Protein AF-0000000084805550 (afdb_homodimer)

Organism: Rhodopseudomonas palustris (strain HaA2) (NCBI:txid316058)

Radius of gyration: 24.94 Å; Cα contacts (8 Å, |Δi|>4): 328; chains: 2; bounding box: 55×107×62 Å

Sequence (354 aa):
MPNRQNARKLAAADAAPARATAENDHRLSYQVIWDFVSISNNLEDMRRAWAKLFGISGSQWLILMAISDLDQGNGVSVGDVSDKIHAVSTFVTTQTKILERLGLINRVSSTTDARVVLMSLSETAQTKMTELKPRWEALHEYIFRDFDAEALHDVKAKLDMLKRRTKVAMQRVADDNMPNRQNARKLAAADAAPARATAENDHRLSYQVIWDFVSISNNLEDMRRAWAKLFGISGSQWLILMAISDLDQGNGVSVGDVSDKIHAVSTFVTTQTKILERLGLINRVSSTTDARVVLMSLSETAQTKMTELKPRWEALHEYIFRDFDAEALHDVKAKLDMLKRRTKVAMQRVADDN

Secondary structure (DSSP, 8-state):
---HHHHHHHHHHHHHHHHHHHHHHHHHHHHHHHHHHHHHHHHHHHHHHHHHTTT--HHHHHHHHHHHHH-SSS-EEHHHHHHHHT--HHHHHHHHHHHHHTTSEEEEE-SS-TT-EEEEE-HHHHHHHHHHHHHHHHHHHHHTTT--HHHHHHHHHHHHHHHHHHHHHHHHHHHH-/---HHHHHHHHHHHHHHHHHHHHHHHHHHHHHHHHHHHHHHHHHHHHHHHHHTTT--HHHHHHHHHHHHH-SSS-EEHHHHHHHHT--HHHHHHHHHHHHHTTSEEEEE-SS-TT-EEEEE-HHHHHHHHHHHHHHHHHHHHHTTT--HHHHHHHHHHHHHHHHHHHHHHHHHHHH-

Foldseek 3Di:
DDDPVVVVVVVVVVVVVVVVVVVVVVVVVVVVVVVVVVVVVVVLVVLQVLCVVLPHGSVLSLLQVQQVVPDPPQFDWLVSSCVVVVHDSVVSVVSVVVCVVSVFKDWDADPVHRVTIGMHGGPVNVVSCVVCVVVVVVVVCVVCVVDDPVRVVVVVVVVVVVVVVVVVVVVVVVVVD/DDDPVVVVVVVVVVVVVVVVVVVVVVVVVVVVVVVVVVVVVVVLVVLQVLCVVLPHGSVLSLLQVQQVVPDPPQFDWLVSSCVVVVHDSVVSVVSVVVCVVSVFKDWDADPVHRVTIGMHGGPVNVVSCVVCVVVVVVVVCVVCVVDDPVRVVVVVVVVVVVVVVVVVVVVVVVVVD

pLDDT: mean 87.02, std 13.51, range [35.47, 98.5]

Solvent-accessible surface area (backbone atoms only — not comparable to full-atom values): 18935 Å² total; per-residue (Å²): 138,81,76,62,67,57,55,57,51,51,55,54,52,59,51,47,59,55,48,53,49,48,51,50,50,48,53,51,54,49,50,42,52,53,42,47,51,52,34,44,51,31,52,48,52,43,44,32,59,55,13,51,79,72,74,45,49,46,70,55,38,51,50,53,49,44,39,64,71,65,38,83,82,77,41,30,38,58,65,58,45,17,63,72,72,71,46,58,52,70,58,49,52,55,52,48,51,52,36,33,76,72,52,37,32,43,80,42,66,35,91,88,42,75,88,40,46,27,29,37,69,21,73,63,36,46,52,55,47,60,70,44,42,65,58,53,52,51,49,50,48,59,43,46,61,88,45,53,73,67,54,46,51,51,50,39,53,53,43,51,52,40,33,54,31,33,51,54,49,34,52,52,53,57,69,76,98,137,82,74,61,66,57,56,57,50,49,54,54,53,61,51,46,59,54,47,53,49,48,51,50,50,49,52,49,54,49,50,43,53,52,41,48,52,52,35,43,51,30,52,48,52,44,44,32,59,56,14,48,78,72,73,45,49,46,69,55,38,52,48,52,49,42,40,63,70,66,37,83,82,79,42,31,38,58,65,58,46,17,64,72,70,69,46,58,51,70,58,50,52,56,51,49,51,51,38,33,74,72,52,36,32,42,77,41,67,35,90,87,42,75,86,39,46,26,30,37,68,22,72,63,37,47,52,53,48,59,70,44,42,63,59,52,52,52,48,50,48,59,42,45,60,89,45,53,73,67,55,45,52,51,50,41,54,53,43,52,52,40,34,56,30,33,52,53,50,32,52,53,52,58,68,74,99

InterPro domains:
  IPR000835 MarR-type HTH domain [PF01047] (59-117)
  IPR000835 MarR-type HTH domain [PS50995] (29-167)
  IPR000835 MarR-type HTH domain [SM00347] (49-152)
  IPR036388 Winged helix-like DNA-binding domain superfamily [G3DSA:1.10.10.10] (5-168)
  IPR036390 Winged helix DNA-binding domain superfamily [SSF46785] (27-163)
  IPR039422 Transcription regulators MarR/SlyA-like [PTHR33164] (36-159)

Nearest PDB structures (foldseek):
  7kfq-assembly1_A  TM=8.074E-01  e=1.308E-07  Variovorax paradoxus
  8ylg-assembly1_B  TM=8.158E-01  e=1.346E-06  Burkholderia thailandensis
  4zzl-assembly1_B  TM=8.116E-01  e=3.556E-06  Pseudomonas aeruginosa
  3bpx-assembly1_A  TM=6.280E-01  e=1.262E-06  unclassified
  3bpv-assembly1_A-2  TM=6.111E-01  e=9.126E-07  unclassified

Structure (mmCIF, N/CA/C/O backbone):
data_AF-0000000084805550-model_v1
#
loop_
_entity.id
_entity.type
_entity.pdbx_description
1 polymer 'Transcriptional regulator, MarR family'
#
loop_
_atom_site.group_PDB
_atom_site.id
_atom_site.type_symbol
_atom_site.label_atom_id
_atom_site.label_alt_id
_atom_site.label_comp_id
_atom_site.label_asym_id
_atom_site.label_entity_id
_atom_site.label_seq_id
_atom_site.pdbx_PDB_ins_code
_atom_site.Cartn_x
_atom_site.Cartn_y
_atom_site.Cartn_z
_atom_site.occupancy
_atom_site.B_iso_or_equiv
_atom_site.auth_seq_id
_atom_site.auth_comp_id
_atom_site.auth_asym_id
_atom_site.auth_atom_id
_atom_site.pdbx_PDB_model_num
ATOM 1 N N . MET A 1 1 ? -29.375 -56.062 2.635 1 35.47 1 MET A N 1
ATOM 2 C CA . MET A 1 1 ? -28.125 -55.375 2.941 1 35.47 1 MET A CA 1
ATOM 3 C C . MET A 1 1 ? -28.062 -54.031 2.186 1 35.47 1 MET A C 1
ATOM 5 O O . MET A 1 1 ? -27.828 -54.031 0.976 1 35.47 1 MET A O 1
ATOM 9 N N . PRO A 1 2 ? -28.969 -53.062 2.514 1 47 2 PRO A N 1
ATOM 10 C CA . PRO A 1 2 ? -29.359 -51.906 1.706 1 47 2 PRO A CA 1
ATOM 11 C C . PRO A 1 2 ? -28.203 -50.938 1.417 1 47 2 PRO A C 1
ATOM 13 O O . PRO A 1 2 ? -27.141 -51.062 2.02 1 47 2 PRO A O 1
ATOM 16 N N . ASN A 1 3 ? -28.531 -49.562 0.948 1 43.88 3 ASN A N 1
ATOM 17 C CA . ASN A 1 3 ? -28.125 -48.531 0.02 1 43.88 3 ASN A CA 1
ATOM 18 C C . ASN A 1 3 ? -27.047 -47.625 0.614 1 43.88 3 ASN A C 1
ATOM 20 O O . ASN A 1 3 ? -27.344 -46.625 1.275 1 43.88 3 ASN A O 1
ATOM 24 N N . ARG A 1 4 ? -26.016 -48.219 1.132 1 55.84 4 ARG A N 1
ATOM 25 C CA . ARG A 1 4 ? -24.828 -47.531 1.614 1 55.84 4 ARG A CA 1
ATOM 26 C C . ARG A 1 4 ? -24.25 -46.625 0.53 1 55.84 4 ARG A C 1
ATOM 28 O O . ARG A 1 4 ? -23.5 -45.688 0.828 1 55.84 4 ARG A O 1
ATOM 35 N N . GLN A 1 5 ? -24.531 -47 -0.7 1 56.12 5 GLN A N 1
ATOM 36 C CA . GLN A 1 5 ? -23.984 -46.25 -1.806 1 56.12 5 GLN A CA 1
ATOM 37 C C . GLN A 1 5 ? -24.609 -44.844 -1.867 1 56.12 5 GLN A C 1
ATOM 39 O O . GLN A 1 5 ? -23.953 -43.875 -2.244 1 56.12 5 GLN A O 1
ATOM 44 N N . ASN A 1 6 ? -25.906 -44.781 -1.432 1 50.28 6 ASN A N 1
ATOM 45 C CA . ASN A 1 6 ? -26.578 -43.5 -1.523 1 50.28 6 ASN A CA 1
ATOM 46 C C . ASN A 1 6 ? -26.047 -42.5 -0.488 1 50.28 6 ASN A C 1
ATOM 48 O O . ASN A 1 6 ? -26.094 -41.281 -0.7 1 50.28 6 ASN A O 1
ATOM 52 N N . ALA A 1 7 ? -25.688 -43.031 0.672 1 54.38 7 ALA A N 1
ATOM 53 C CA . ALA A 1 7 ? -25.219 -42.156 1.734 1 54.38 7 ALA A CA 1
ATOM 54 C C . ALA A 1 7 ? -23.875 -41.531 1.369 1 54.38 7 ALA A C 1
ATOM 56 O O . ALA A 1 7 ? -23.625 -40.375 1.693 1 54.38 7 ALA A O 1
ATOM 57 N N . ARG A 1 8 ? -23.016 -42.312 0.69 1 47.31 8 ARG A N 1
ATOM 58 C CA . ARG A 1 8 ? -21.734 -41.75 0.305 1 47.31 8 ARG A CA 1
ATOM 59 C C . ARG A 1 8 ? -21.906 -40.656 -0.75 1 47.31 8 ARG A C 1
ATOM 61 O O . ARG A 1 8 ? -21.125 -39.688 -0.806 1 47.31 8 ARG A O 1
ATOM 68 N N . LYS A 1 9 ? -22.969 -40.875 -1.438 1 56.81 9 LYS A N 1
ATOM 69 C CA . LYS A 1 9 ? -23.219 -39.906 -2.506 1 56.81 9 LYS A CA 1
ATOM 70 C C . LYS A 1 9 ? -23.766 -38.594 -1.946 1 56.81 9 LYS A C 1
ATOM 72 O O . LYS A 1 9 ? -23.531 -37.531 -2.512 1 56.81 9 LYS A O 1
ATOM 77 N N . LEU A 1 10 ? -24.484 -38.719 -0.91 1 48.59 10 LEU A N 1
ATOM 78 C CA . LEU A 1 10 ? -25.062 -37.531 -0.3 1 48.59 10 LEU A CA 1
ATOM 79 C C . LEU A 1 10 ? -24 -36.719 0.432 1 48.59 10 LEU A C 1
ATOM 81 O O . LEU A 1 10 ? -24 -35.469 0.351 1 48.59 10 LEU A O 1
ATOM 85 N N . ALA A 1 11 ? -23.078 -37.312 1.056 1 51.75 11 ALA A N 1
ATOM 86 C CA . ALA A 1 11 ? -22.047 -36.625 1.81 1 51.75 11 ALA A CA 1
ATOM 87 C C . ALA A 1 11 ? -21.078 -35.906 0.873 1 51.75 11 ALA A C 1
ATOM 89 O O . ALA A 1 11 ? -20.641 -34.781 1.146 1 51.75 11 ALA A O 1
ATOM 90 N N . ALA A 1 12 ? -20.781 -36.562 -0.201 1 50.81 12 ALA A N 1
ATOM 91 C CA . ALA A 1 12 ? -19.922 -35.938 -1.21 1 50.81 12 ALA A CA 1
ATOM 92 C C . ALA A 1 12 ? -20.609 -34.75 -1.874 1 50.81 12 ALA A C 1
ATOM 94 O O . ALA A 1 12 ? -19.984 -33.75 -2.158 1 50.81 12 ALA A O 1
ATOM 95 N N . ALA A 1 13 ? -21.859 -34.906 -1.896 1 54.09 13 ALA A N 1
ATOM 96 C CA . ALA A 1 13 ? -22.641 -33.844 -2.549 1 54.09 13 ALA A CA 1
ATOM 97 C C . ALA A 1 13 ? -22.734 -32.594 -1.661 1 54.09 13 ALA A C 1
ATOM 99 O O . ALA A 1 13 ? -22.672 -31.469 -2.152 1 54.09 13 ALA A O 1
ATOM 100 N N . ASP A 1 14 ? -22.766 -32.781 -0.447 1 50.59 14 ASP A N 1
ATOM 101 C CA . ASP A 1 14 ? -22.906 -31.656 0.5 1 50.59 14 ASP A CA 1
ATOM 102 C C . ASP A 1 14 ? -21.578 -30.938 0.683 1 50.59 14 ASP A C 1
ATOM 104 O O . ASP A 1 14 ? -21.562 -29.719 0.918 1 50.59 14 ASP A O 1
ATOM 108 N N . ALA A 1 15 ? -20.391 -31.594 0.536 1 57.09 15 ALA A N 1
ATOM 109 C CA . ALA A 1 15 ? -19.047 -31.047 0.685 1 57.09 15 ALA A CA 1
ATOM 110 C C . ALA A 1 15 ? -18.641 -30.25 -0.555 1 57.09 15 ALA A C 1
ATOM 112 O O . ALA A 1 15 ? -17.891 -29.281 -0.459 1 57.09 15 ALA A O 1
ATOM 113 N N . ALA A 1 16 ? -19.203 -30.5 -1.661 1 59.59 16 ALA A N 1
ATOM 114 C CA . ALA A 1 16 ? -18.828 -29.875 -2.926 1 59.59 16 ALA A CA 1
ATOM 115 C C . ALA A 1 16 ? -19.281 -28.422 -2.973 1 59.59 16 ALA A C 1
ATOM 117 O O . ALA A 1 16 ? -18.5 -27.531 -3.334 1 59.59 16 ALA A O 1
ATOM 118 N N . PRO A 1 17 ? -20.531 -28.203 -2.551 1 57.28 17 PRO A N 1
ATOM 119 C CA . PRO A 1 17 ? -20.969 -26.797 -2.58 1 57.28 17 PRO A CA 1
ATOM 120 C C . PRO A 1 17 ? -20.203 -25.938 -1.585 1 57.28 17 PRO A C 1
ATOM 122 O O . PRO A 1 17 ? -19.891 -24.781 -1.886 1 57.28 17 PRO A O 1
ATOM 125 N N . ALA A 1 18 ? -19.938 -26.578 -0.491 1 60.97 18 ALA A N 1
ATOM 126 C CA . ALA A 1 18 ? -19.203 -25.844 0.536 1 60.97 18 ALA A CA 1
ATOM 127 C C . ALA A 1 18 ? -17.766 -25.547 0.079 1 60.97 18 ALA A C 1
ATOM 129 O O . ALA A 1 18 ? -17.266 -24.453 0.323 1 60.97 18 ALA A O 1
ATOM 130 N N . ARG A 1 19 ? -17.156 -26.469 -0.603 1 58.62 19 ARG A N 1
ATOM 131 C CA . ARG A 1 19 ? -15.805 -26.266 -1.135 1 58.62 19 ARG A CA 1
ATOM 132 C C . ARG A 1 19 ? -15.805 -25.219 -2.242 1 58.62 19 ARG A C 1
ATOM 134 O O . ARG A 1 19 ? -14.898 -24.391 -2.316 1 58.62 19 ARG A O 1
ATOM 141 N N . ALA A 1 20 ? -16.703 -25.312 -3.09 1 64.06 20 ALA A N 1
ATOM 142 C CA . ALA A 1 20 ? -16.828 -24.344 -4.168 1 64.06 20 ALA A CA 1
ATOM 143 C C . ALA A 1 20 ? -17.016 -22.938 -3.617 1 64.06 20 ALA A C 1
ATOM 145 O O . ALA A 1 20 ? -16.438 -21.969 -4.137 1 64.06 20 ALA A O 1
ATOM 146 N N . THR A 1 21 ? -17.734 -22.875 -2.561 1 67.12 21 THR A N 1
ATOM 147 C CA . THR A 1 21 ? -17.953 -21.578 -1.927 1 67.12 21 THR A CA 1
ATOM 148 C C . THR A 1 21 ? -16.672 -21.062 -1.291 1 67.12 21 THR A C 1
ATOM 150 O O . THR A 1 21 ? -16.328 -19.891 -1.42 1 67.12 21 THR A O 1
ATOM 153 N N . ALA A 1 22 ? -16.031 -22.031 -0.791 1 70.12 22 ALA A N 1
ATOM 154 C CA . ALA A 1 22 ? -14.766 -21.656 -0.15 1 70.12 22 ALA A CA 1
ATOM 155 C C . ALA A 1 22 ? -13.742 -21.203 -1.183 1 70.12 22 ALA A C 1
ATOM 157 O O . ALA A 1 22 ? -13.023 -20.234 -0.964 1 70.12 22 ALA A O 1
ATOM 158 N N . GLU A 1 23 ? -13.664 -21.844 -2.285 1 71 23 GLU A N 1
ATOM 159 C CA . GLU A 1 23 ? -12.742 -21.484 -3.359 1 71 23 GLU A CA 1
ATOM 160 C C . GLU A 1 23 ? -13.086 -20.125 -3.945 1 71 23 GLU A C 1
ATOM 162 O O . GLU A 1 23 ? -12.188 -19.344 -4.27 1 71 23 GLU A O 1
ATOM 167 N N . ASN A 1 24 ? -14.312 -19.906 -4.102 1 72.56 24 ASN A N 1
ATOM 168 C CA . ASN A 1 24 ? -14.75 -18.609 -4.617 1 72.56 24 ASN A CA 1
ATOM 169 C C . ASN A 1 24 ? -14.422 -17.484 -3.65 1 72.56 24 ASN A C 1
ATOM 171 O O . ASN A 1 24 ? -14.039 -16.391 -4.074 1 72.56 24 ASN A O 1
ATOM 175 N N . ASP A 1 25 ? -14.594 -17.844 -2.447 1 75.56 25 ASP A N 1
ATOM 176 C CA . ASP A 1 25 ? -14.273 -16.859 -1.42 1 75.56 25 ASP A CA 1
ATOM 177 C C . ASP A 1 25 ? -12.773 -16.547 -1.402 1 75.56 25 ASP A C 1
ATOM 179 O O . ASP A 1 25 ? -12.375 -15.391 -1.246 1 75.56 25 ASP A O 1
ATOM 183 N N . HIS A 1 26 ? -12.062 -17.625 -1.724 1 79.38 26 HIS A N 1
ATOM 184 C CA . HIS A 1 26 ? -10.617 -17.438 -1.745 1 79.38 26 HIS A CA 1
ATOM 185 C C . HIS A 1 26 ? -10.188 -16.594 -2.939 1 79.38 26 HIS A C 1
ATOM 187 O O . HIS A 1 26 ? -9.312 -15.734 -2.816 1 79.38 26 HIS A O 1
ATOM 193 N N . ARG A 1 27 ? -10.859 -16.844 -4.012 1 83 27 ARG A N 1
ATOM 194 C CA . ARG A 1 27 ? -10.547 -16.062 -5.207 1 83 27 ARG A CA 1
ATOM 195 C C . ARG A 1 27 ? -10.891 -14.586 -5.008 1 83 27 ARG A C 1
ATOM 197 O O . ARG A 1 27 ? -10.133 -13.711 -5.418 1 83 27 ARG A O 1
ATOM 204 N N . LEU A 1 28 ? -11.977 -14.391 -4.348 1 85.69 28 LEU A N 1
ATOM 205 C CA . LEU A 1 28 ? -12.414 -13.016 -4.105 1 85.69 28 LEU A CA 1
ATOM 206 C C . LEU A 1 28 ? -11.453 -12.305 -3.156 1 85.69 28 LEU A C 1
ATOM 208 O O . LEU A 1 28 ? -11.094 -11.148 -3.379 1 85.69 28 LEU A O 1
ATOM 212 N N . SER A 1 29 ? -11.047 -12.969 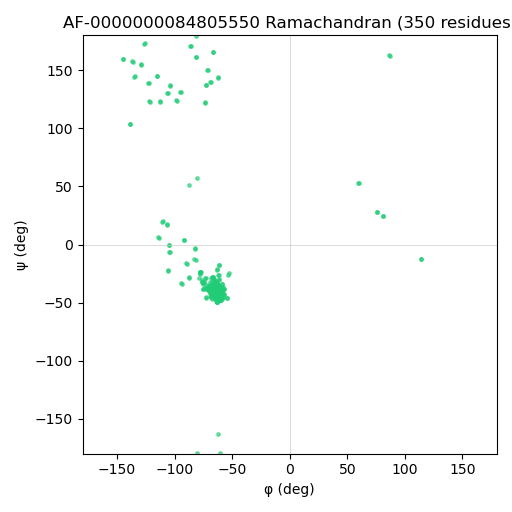-2.15 1 87.12 29 SER A N 1
ATOM 213 C CA . SER A 1 29 ? -10.109 -12.391 -1.197 1 87.12 29 SER A CA 1
ATOM 214 C C . SER A 1 29 ? -8.789 -12.039 -1.867 1 87.12 29 SER A C 1
ATOM 216 O O . SER A 1 29 ? -8.195 -10.992 -1.584 1 87.12 29 SER A O 1
ATOM 218 N N . TYR A 1 30 ? -8.406 -12.859 -2.814 1 86.25 30 TYR A N 1
ATOM 219 C CA . TYR A 1 30 ? -7.172 -12.617 -3.555 1 86.25 30 TYR A CA 1
ATOM 220 C C . TYR A 1 30 ? -7.293 -11.367 -4.418 1 86.25 30 TYR A C 1
ATOM 222 O O . TYR A 1 30 ? -6.367 -10.555 -4.484 1 86.25 30 TYR A O 1
ATOM 230 N N . GLN A 1 31 ? -8.359 -11.234 -5.008 1 88.31 31 GLN A N 1
ATOM 231 C CA . GLN A 1 31 ? -8.57 -10.062 -5.848 1 88.31 31 GLN A CA 1
ATOM 232 C C . GLN A 1 31 ? -8.562 -8.781 -5.016 1 88.31 31 GLN A C 1
ATOM 234 O O . GLN A 1 31 ? -8.016 -7.766 -5.438 1 88.31 31 GLN A O 1
ATOM 239 N N . VAL A 1 32 ? -9.156 -8.875 -3.9 1 90.44 32 VAL A N 1
ATOM 240 C CA . VAL A 1 32 ? -9.195 -7.727 -3 1 90.44 32 VAL A CA 1
ATOM 241 C C . VAL A 1 32 ? -7.773 -7.34 -2.598 1 90.44 32 VAL A C 1
ATOM 243 O O . VAL A 1 32 ? -7.422 -6.16 -2.6 1 90.44 32 VAL A O 1
ATOM 246 N N . ILE A 1 33 ? -6.98 -8.305 -2.361 1 90.19 33 ILE A N 1
ATOM 247 C CA . ILE A 1 33 ? -5.605 -8.055 -1.951 1 90.19 33 ILE A CA 1
ATOM 248 C C . ILE A 1 33 ? -4.832 -7.41 -3.098 1 90.19 33 ILE A C 1
ATOM 250 O O . ILE A 1 33 ? -4.086 -6.453 -2.889 1 90.19 33 ILE A O 1
ATOM 254 N N . TRP A 1 34 ? -5.031 -7.879 -4.301 1 90.94 34 TRP A N 1
ATOM 255 C CA . TRP A 1 34 ? -4.363 -7.281 -5.453 1 90.94 34 TRP A CA 1
ATOM 256 C C . TRP A 1 34 ? -4.84 -5.852 -5.68 1 90.94 34 TRP A C 1
ATOM 258 O O . TRP A 1 34 ? -4.055 -4.984 -6.066 1 90.94 34 TRP A O 1
ATOM 268 N N . ASP A 1 35 ? -6.098 -5.59 -5.453 1 91.06 35 ASP A N 1
ATOM 269 C CA . ASP A 1 35 ? -6.609 -4.23 -5.578 1 91.06 35 ASP A CA 1
ATOM 270 C C . ASP A 1 35 ? -5.957 -3.301 -4.559 1 91.06 35 ASP A C 1
ATOM 272 O O . ASP A 1 35 ? -5.617 -2.16 -4.875 1 91.06 35 ASP A O 1
ATOM 276 N N . PHE A 1 36 ? -5.773 -3.807 -3.354 1 91.19 36 PHE A N 1
ATOM 277 C CA . PHE A 1 36 ? -5.078 -3.033 -2.332 1 91.19 36 PHE A CA 1
ATOM 278 C C . PHE A 1 36 ? -3.658 -2.699 -2.779 1 91.19 36 PHE A C 1
ATOM 280 O O . PHE A 1 36 ? -3.205 -1.563 -2.621 1 91.19 36 PHE A O 1
ATOM 287 N N . VAL A 1 37 ? -3.002 -3.648 -3.338 1 89.62 37 VAL A N 1
ATOM 288 C CA . VAL A 1 37 ? -1.638 -3.436 -3.809 1 89.62 37 VAL A CA 1
ATOM 289 C C . VAL A 1 37 ? -1.623 -2.342 -4.875 1 89.62 37 VAL A C 1
ATOM 291 O O . VAL A 1 37 ? -0.831 -1.4 -4.797 1 89.62 37 VAL A O 1
ATOM 294 N N . SER A 1 38 ? -2.5 -2.432 -5.816 1 91.25 38 SER A N 1
ATOM 295 C CA . SER A 1 38 ? -2.551 -1.481 -6.922 1 91.25 38 SER A CA 1
ATOM 296 C C . SER A 1 38 ? -2.854 -0.072 -6.426 1 91.25 38 SER A C 1
ATOM 298 O O . SER A 1 38 ? -2.162 0.882 -6.789 1 91.25 38 SER A O 1
ATOM 300 N N . ILE A 1 39 ? -3.863 0.034 -5.613 1 93.06 39 ILE A N 1
ATOM 301 C CA . ILE A 1 39 ? -4.266 1.327 -5.07 1 93.06 39 ILE A CA 1
ATOM 302 C C . ILE A 1 39 ? -3.121 1.918 -4.25 1 93.06 39 ILE A C 1
ATOM 304 O O . ILE A 1 39 ? -2.785 3.096 -4.398 1 93.06 39 ILE A O 1
ATOM 308 N N . SER A 1 40 ? -2.547 1.08 -3.436 1 90.81 40 SER A N 1
ATOM 309 C CA . SER A 1 40 ? -1.451 1.527 -2.582 1 90.81 40 SER A CA 1
ATOM 310 C C . SER A 1 40 ? -0.268 2.016 -3.412 1 90.81 40 SER A C 1
ATOM 312 O O . SER A 1 40 ? 0.362 3.02 -3.074 1 90.81 40 SER A O 1
ATOM 314 N N . ASN A 1 41 ? 0.06 1.305 -4.449 1 89.12 41 ASN A N 1
ATOM 315 C CA . ASN A 1 41 ? 1.151 1.71 -5.332 1 89.12 41 ASN A CA 1
ATOM 316 C C . ASN A 1 41 ? 0.867 3.055 -5.996 1 89.12 41 ASN A C 1
ATOM 318 O O . ASN A 1 41 ? 1.748 3.912 -6.07 1 89.12 41 ASN A O 1
ATOM 322 N N . ASN A 1 42 ? -0.328 3.215 -6.473 1 90.81 42 ASN A N 1
ATOM 323 C CA . ASN A 1 42 ? -0.707 4.48 -7.09 1 90.81 42 ASN A CA 1
ATOM 324 C C . ASN A 1 42 ? -0.643 5.633 -6.09 1 90.81 42 ASN A C 1
ATOM 326 O O . ASN A 1 42 ? -0.115 6.703 -6.402 1 90.81 42 ASN A O 1
ATOM 330 N N . LEU A 1 43 ? -1.168 5.422 -4.891 1 90.88 43 LEU A N 1
ATOM 331 C CA . LEU A 1 43 ? -1.115 6.438 -3.846 1 90.88 43 LEU A CA 1
ATOM 332 C C . LEU A 1 43 ? 0.329 6.762 -3.475 1 90.88 43 LEU A C 1
ATOM 334 O O . LEU A 1 43 ? 0.674 7.926 -3.262 1 90.88 43 LEU A O 1
ATOM 338 N N . GLU A 1 44 ? 1.127 5.766 -3.387 1 90.25 44 GLU A N 1
ATOM 339 C CA . GLU A 1 44 ? 2.541 5.957 -3.08 1 90.25 44 GLU A CA 1
ATOM 340 C C . GLU A 1 44 ? 3.234 6.781 -4.16 1 90.25 44 GLU A C 1
ATOM 342 O O . GLU A 1 44 ? 4.02 7.684 -3.854 1 90.25 44 GLU A O 1
ATOM 347 N N . ASP A 1 45 ? 2.943 6.492 -5.363 1 90.25 45 ASP A N 1
ATOM 348 C CA . ASP A 1 45 ? 3.545 7.227 -6.469 1 90.25 45 ASP A CA 1
ATOM 349 C C . ASP A 1 45 ? 3.143 8.703 -6.434 1 90.25 45 ASP A C 1
ATOM 351 O O . ASP A 1 45 ? 3.961 9.578 -6.715 1 90.25 45 ASP A O 1
ATOM 355 N N . MET A 1 46 ? 1.95 8.945 -6.086 1 90.06 46 MET A N 1
ATOM 356 C CA . MET A 1 46 ? 1.491 10.32 -5.949 1 90.06 46 MET A CA 1
ATOM 357 C C . MET A 1 46 ? 2.225 11.031 -4.812 1 90.06 46 MET A C 1
ATOM 359 O O . MET A 1 46 ? 2.664 12.172 -4.969 1 90.06 46 MET A O 1
ATOM 363 N N . ARG A 1 47 ? 2.35 10.328 -3.713 1 89 47 ARG A N 1
ATOM 364 C CA . ARG A 1 47 ? 3.068 10.898 -2.576 1 89 47 ARG A CA 1
ATOM 365 C C . ARG A 1 47 ? 4.523 11.18 -2.936 1 89 47 ARG A C 1
ATOM 367 O O . ARG A 1 47 ? 5.07 12.219 -2.549 1 89 47 ARG A O 1
ATOM 374 N N . ARG A 1 48 ? 5.086 10.328 -3.639 1 91.38 48 ARG A N 1
ATOM 375 C CA . ARG A 1 48 ? 6.473 10.508 -4.051 1 91.38 48 ARG A CA 1
ATOM 376 C C . ARG A 1 48 ? 6.621 11.719 -4.965 1 91.38 48 ARG A C 1
ATOM 378 O O . ARG A 1 48 ? 7.609 12.445 -4.879 1 91.38 48 ARG A O 1
ATOM 385 N N . ALA A 1 49 ? 5.68 11.883 -5.84 1 90.5 49 ALA A N 1
ATOM 386 C CA . ALA A 1 49 ? 5.711 13.039 -6.734 1 90.5 49 ALA A CA 1
ATOM 387 C C . ALA A 1 49 ? 5.668 14.344 -5.945 1 90.5 49 ALA A C 1
ATOM 389 O O . ALA A 1 49 ? 6.391 15.289 -6.262 1 90.5 49 ALA A O 1
ATOM 390 N N . TRP A 1 50 ? 4.867 14.375 -4.934 1 88.25 50 TRP A N 1
ATOM 391 C CA . TRP A 1 50 ? 4.777 15.562 -4.094 1 88.25 50 TRP A CA 1
ATOM 392 C C . TRP A 1 50 ? 6.023 15.711 -3.225 1 88.25 50 TRP A C 1
ATOM 394 O O . TRP A 1 50 ? 6.508 16.828 -3.008 1 88.25 50 TRP A O 1
ATOM 404 N N . ALA A 1 51 ? 6.527 14.609 -2.746 1 93 51 ALA A N 1
ATOM 405 C CA . ALA A 1 51 ? 7.746 14.617 -1.943 1 93 51 ALA A CA 1
ATOM 406 C C . ALA A 1 51 ? 8.914 15.211 -2.725 1 93 51 ALA A C 1
ATOM 408 O O . ALA A 1 51 ? 9.727 15.953 -2.166 1 93 51 ALA A O 1
ATOM 409 N N . LYS A 1 52 ? 8.898 14.977 -3.973 1 92.94 52 LYS A N 1
ATOM 410 C CA . LYS A 1 52 ? 9.969 15.477 -4.832 1 92.94 52 LYS A CA 1
ATOM 411 C C . LYS A 1 52 ? 9.992 17 -4.852 1 92.94 52 LYS A C 1
ATOM 413 O O . LYS A 1 52 ? 11.055 17.609 -4.941 1 92.94 52 LYS A O 1
ATOM 418 N N . LEU A 1 53 ? 8.859 17.609 -4.719 1 89.06 53 LEU A N 1
ATOM 419 C CA . LEU A 1 53 ? 8.766 19.062 -4.676 1 89.06 53 LEU A CA 1
ATOM 420 C C . LEU A 1 53 ? 9.492 19.625 -3.461 1 89.06 53 LEU A C 1
ATOM 422 O O . LEU A 1 53 ? 9.875 20.797 -3.445 1 89.06 53 LEU A O 1
ATOM 426 N N . PHE A 1 54 ? 9.68 18.766 -2.463 1 92.56 54 PHE A N 1
ATOM 427 C CA . PHE A 1 54 ? 10.344 19.188 -1.231 1 92.56 54 PHE A CA 1
ATOM 428 C C . PHE A 1 54 ? 11.766 18.641 -1.174 1 92.56 54 PHE A C 1
ATOM 430 O O . PHE A 1 54 ? 12.492 18.891 -0.211 1 92.56 54 PHE A O 1
ATOM 437 N N . GLY A 1 55 ? 12.133 17.781 -2.154 1 94.25 55 GLY A N 1
ATOM 438 C CA . GLY A 1 55 ? 13.453 17.172 -2.164 1 94.25 55 GLY A CA 1
ATOM 439 C C . GLY A 1 55 ? 13.594 16.062 -1.146 1 94.25 55 GLY A C 1
ATOM 440 O O . GLY A 1 55 ? 14.672 15.852 -0.589 1 94.25 55 GLY A O 1
ATOM 441 N N . ILE A 1 56 ? 12.477 15.422 -0.841 1 96.25 56 ILE A N 1
ATOM 442 C CA . ILE A 1 56 ? 12.516 14.383 0.185 1 96.25 56 ILE A CA 1
ATOM 443 C C . ILE A 1 56 ? 11.93 13.086 -0.367 1 96.25 56 ILE A C 1
ATOM 445 O O . ILE A 1 56 ? 11.414 13.055 -1.486 1 96.25 56 ILE A O 1
ATOM 449 N N . SER A 1 57 ? 12.055 12.016 0.43 1 93.69 57 SER A N 1
ATOM 450 C CA . SER A 1 57 ? 11.539 10.711 0.031 1 93.69 57 SER A CA 1
ATOM 451 C C . SER A 1 57 ? 10.062 10.57 0.394 1 93.69 57 SER A C 1
ATOM 453 O O . SER A 1 57 ? 9.508 11.406 1.106 1 93.69 57 SER A O 1
ATOM 455 N N . GLY A 1 58 ? 9.438 9.508 -0.075 1 91.25 58 GLY A N 1
ATOM 456 C CA . GLY A 1 58 ? 8.047 9.211 0.234 1 91.25 58 GLY A CA 1
ATOM 457 C C . GLY A 1 58 ? 7.793 9.023 1.719 1 91.25 58 GLY A C 1
ATOM 458 O O . GLY A 1 58 ? 6.793 9.508 2.25 1 91.25 58 GLY A O 1
ATOM 459 N N . SER A 1 59 ? 8.727 8.312 2.354 1 91.75 59 SER A N 1
ATOM 460 C CA . SER A 1 59 ? 8.57 8.078 3.785 1 91.75 59 SER A CA 1
ATOM 461 C C . SER A 1 59 ? 8.688 9.375 4.578 1 91.75 59 SER A C 1
ATOM 463 O O . SER A 1 59 ? 7.953 9.578 5.547 1 91.75 59 SER A O 1
ATOM 465 N N . GLN A 1 60 ? 9.594 10.211 4.113 1 95.38 60 GLN A N 1
ATOM 466 C CA . GLN A 1 60 ? 9.742 11.516 4.746 1 95.38 60 GLN A CA 1
ATOM 467 C C . GLN A 1 60 ? 8.5 12.383 4.527 1 95.38 60 GLN A C 1
ATOM 469 O O . GLN A 1 60 ? 8.07 13.102 5.43 1 95.38 60 GLN A O 1
ATOM 474 N N . TRP A 1 61 ? 7.988 12.289 3.414 1 94.94 61 TRP A N 1
ATOM 475 C CA . TRP A 1 61 ? 6.742 12.992 3.115 1 94.94 61 TRP A CA 1
ATOM 476 C C . TRP A 1 61 ? 5.621 12.523 4.039 1 94.94 61 TRP A C 1
ATOM 478 O O . TRP A 1 61 ? 4.859 13.336 4.562 1 94.94 61 TRP A O 1
ATOM 488 N N . LEU A 1 62 ? 5.496 11.266 4.238 1 93.56 62 LEU A N 1
ATOM 489 C CA . LEU A 1 62 ? 4.484 10.711 5.133 1 93.56 62 LEU A CA 1
ATOM 490 C C . LEU A 1 62 ? 4.633 11.281 6.539 1 93.56 62 LEU A C 1
ATOM 492 O O . LEU A 1 62 ? 3.637 11.562 7.211 1 93.56 62 LEU A O 1
ATOM 496 N N . ILE A 1 63 ? 5.836 11.445 6.934 1 96.25 63 ILE A N 1
ATOM 497 C CA . ILE A 1 63 ? 6.109 12.008 8.25 1 96.25 63 ILE A CA 1
ATOM 498 C C . ILE A 1 63 ? 5.625 13.453 8.305 1 96.25 63 ILE A C 1
ATOM 500 O O . ILE A 1 63 ? 4.973 13.859 9.266 1 96.25 63 ILE A O 1
ATOM 504 N N . LEU A 1 64 ? 5.918 14.195 7.285 1 96.31 64 LEU A N 1
ATOM 505 C CA . LEU A 1 64 ? 5.457 15.578 7.227 1 96.31 64 LEU A CA 1
ATOM 506 C C . LEU A 1 64 ? 3.936 15.648 7.289 1 96.31 64 LEU A C 1
ATOM 508 O O . LEU A 1 64 ? 3.377 16.469 8.023 1 96.31 64 LEU A O 1
ATOM 512 N N . MET A 1 65 ? 3.361 14.766 6.59 1 93.44 65 MET A N 1
ATOM 513 C CA . MET A 1 65 ? 1.901 14.727 6.566 1 93.44 65 MET A CA 1
ATOM 514 C C . MET A 1 65 ? 1.343 14.367 7.938 1 93.44 65 MET A C 1
ATOM 516 O O . MET A 1 65 ? 0.339 14.93 8.375 1 93.44 65 MET A O 1
ATOM 520 N N . ALA A 1 66 ? 1.943 13.453 8.555 1 95.69 66 ALA A N 1
ATOM 521 C CA . ALA A 1 66 ? 1.505 13.039 9.883 1 95.69 66 ALA A CA 1
ATOM 522 C C . ALA A 1 66 ? 1.619 14.188 10.883 1 95.69 66 ALA A C 1
ATOM 524 O O . ALA A 1 66 ? 0.694 14.438 11.656 1 95.69 66 ALA A O 1
ATOM 525 N N . ILE A 1 67 ? 2.73 14.891 10.828 1 97.25 67 ILE A N 1
ATOM 526 C CA . ILE A 1 67 ? 2.93 16.031 11.727 1 97.25 67 ILE A CA 1
ATOM 527 C C . ILE A 1 67 ? 1.87 17.094 11.453 1 97.25 67 ILE A C 1
ATOM 529 O O . ILE A 1 67 ? 1.243 17.609 12.383 1 97.25 67 ILE A O 1
ATOM 533 N N . SER A 1 68 ? 1.682 17.359 10.172 1 94.5 68 SER A N 1
ATOM 534 C CA . SER A 1 68 ? 0.691 18.359 9.781 1 94.5 68 SER A CA 1
ATOM 535 C C . SER A 1 68 ? -0.701 17.984 10.273 1 94.5 68 SER A C 1
ATOM 537 O O . SER A 1 68 ? -1.444 18.828 10.766 1 94.5 68 SER A O 1
ATOM 539 N N . ASP A 1 69 ? -1.021 16.797 10.203 1 92 69 ASP A N 1
ATOM 540 C CA . ASP A 1 69 ? -2.352 16.297 10.555 1 92 69 ASP A CA 1
ATOM 541 C C . ASP A 1 69 ? -2.541 16.25 12.07 1 92 69 ASP A C 1
ATOM 543 O O . ASP A 1 69 ? -3.619 16.562 12.578 1 92 69 ASP A O 1
ATOM 547 N N . LEU A 1 70 ? -1.537 15.891 12.734 1 94.56 70 LEU A N 1
ATOM 548 C CA . LEU A 1 70 ? -1.646 15.617 14.164 1 94.56 70 LEU A CA 1
ATOM 549 C C . LEU A 1 70 ? -1.448 16.891 14.977 1 94.56 70 LEU A C 1
ATOM 551 O O . LEU A 1 70 ? -1.938 17 16.109 1 94.56 70 LEU A O 1
ATOM 555 N N . ASP A 1 71 ? -0.686 17.844 14.438 1 95.69 71 ASP A N 1
ATOM 556 C CA . ASP A 1 71 ? -0.299 19 15.219 1 95.69 71 ASP A CA 1
ATOM 557 C C . ASP A 1 71 ? -1.478 19.953 15.406 1 95.69 71 ASP A C 1
ATOM 559 O O . ASP A 1 71 ? -2.021 20.484 14.43 1 95.69 71 ASP A O 1
ATOM 563 N N . GLN A 1 72 ? -1.784 20.203 16.625 1 92.75 72 GLN A N 1
ATOM 564 C CA . GLN A 1 72 ? -2.85 21.141 16.984 1 92.75 72 GLN A CA 1
ATOM 565 C C . GLN A 1 72 ? -2.285 22.406 17.625 1 92.75 72 GLN A C 1
ATOM 567 O O . GLN A 1 72 ? -2.963 23.062 18.422 1 92.75 72 GLN A O 1
ATOM 572 N N . GLY A 1 73 ? -0.984 22.656 17.406 1 92.88 73 GLY A N 1
ATOM 573 C CA . GLY A 1 73 ? -0.381 23.875 17.891 1 92.88 73 GLY A CA 1
ATOM 574 C C . GLY A 1 73 ? 0.668 23.641 18.969 1 92.88 73 GLY A C 1
ATOM 575 O O . GLY A 1 73 ? 1.415 24.562 19.312 1 92.88 73 GLY A O 1
ATOM 576 N N . ASN A 1 74 ? 0.778 22.469 19.547 1 92.56 74 ASN A N 1
ATOM 577 C CA . ASN A 1 74 ? 1.702 22.219 20.641 1 92.56 74 ASN A CA 1
ATOM 578 C C . ASN A 1 74 ? 2.807 21.25 20.234 1 92.56 74 ASN A C 1
ATOM 580 O O . ASN A 1 74 ? 3.568 20.781 21.078 1 92.56 74 ASN A O 1
ATOM 584 N N . GLY A 1 75 ? 2.844 20.891 19 1 96.19 75 GLY A N 1
ATOM 585 C CA . GLY A 1 75 ? 3.82 19.922 18.531 1 96.19 75 GLY A CA 1
ATOM 586 C C . GLY A 1 75 ? 3.35 18.484 18.672 1 96.19 75 GLY A C 1
ATOM 587 O O . GLY A 1 75 ? 2.381 18.219 19.391 1 96.19 75 GLY A O 1
ATOM 588 N N . VAL A 1 76 ? 4.02 17.641 17.953 1 97.44 76 VAL A N 1
ATOM 589 C CA . VAL A 1 76 ? 3.678 16.219 17.922 1 97.44 76 VAL A CA 1
ATOM 590 C C . VAL A 1 76 ? 4.883 15.391 18.344 1 97.44 76 VAL A C 1
ATOM 592 O O . VAL A 1 76 ? 6.016 15.688 17.953 1 97.44 76 VAL A O 1
ATOM 595 N N . SER A 1 77 ? 4.648 14.359 19.141 1 97.75 77 SER A N 1
ATOM 596 C CA . SER A 1 77 ? 5.762 13.547 19.625 1 97.75 77 SER A CA 1
ATOM 597 C C . SER A 1 77 ? 6.188 12.523 18.578 1 97.75 77 SER A C 1
ATOM 599 O O . SER A 1 77 ? 5.414 12.188 17.688 1 97.75 77 SER A O 1
ATOM 601 N N . VAL A 1 78 ? 7.41 12.008 18.75 1 97.38 78 VAL A N 1
ATOM 602 C CA . VAL A 1 78 ? 7.91 10.922 17.922 1 97.38 78 VAL A CA 1
ATOM 603 C C . VAL A 1 78 ? 6.984 9.711 18.031 1 97.38 78 VAL A C 1
ATOM 605 O O . VAL A 1 78 ? 6.688 9.062 17.031 1 97.38 78 VAL A O 1
ATOM 608 N N . GLY A 1 79 ? 6.496 9.477 19.188 1 96.62 79 GLY A N 1
ATOM 609 C CA . GLY A 1 79 ? 5.582 8.367 19.422 1 96.62 79 GLY A CA 1
ATOM 610 C C . GLY A 1 79 ? 4.281 8.492 18.641 1 96.62 79 GLY A C 1
ATOM 611 O O . GLY A 1 79 ? 3.814 7.527 18.047 1 96.62 79 GLY A O 1
ATOM 612 N N . ASP A 1 80 ? 3.73 9.68 18.641 1 96.38 80 ASP A N 1
ATOM 613 C CA . ASP A 1 80 ? 2.494 9.938 17.906 1 96.38 80 ASP A CA 1
ATOM 614 C C . ASP A 1 80 ? 2.678 9.703 16.406 1 96.38 80 ASP A C 1
ATOM 616 O O . ASP A 1 80 ? 1.824 9.094 15.766 1 96.38 80 ASP A O 1
ATOM 620 N N . VAL A 1 81 ? 3.752 10.172 15.906 1 97.06 81 VAL A N 1
ATOM 621 C CA . VAL A 1 81 ? 4.039 10.023 14.484 1 97.06 81 VAL A CA 1
ATOM 622 C C . VAL A 1 81 ? 4.273 8.547 14.164 1 97.06 81 VAL A C 1
ATOM 624 O O . VAL A 1 81 ? 3.758 8.039 13.164 1 97.06 81 VAL A O 1
ATOM 627 N N . SER A 1 82 ? 5.043 7.887 15.008 1 95.75 82 SER A N 1
ATOM 628 C CA . SER A 1 82 ? 5.305 6.461 14.852 1 95.75 82 SER A CA 1
ATOM 629 C C . SER A 1 82 ? 4.004 5.668 14.766 1 95.75 82 SER A C 1
ATOM 631 O O . SER A 1 82 ? 3.838 4.832 13.875 1 95.75 82 SER A O 1
ATOM 633 N N . ASP A 1 83 ? 3.084 5.961 15.633 1 91.19 83 ASP A N 1
ATOM 634 C CA . ASP A 1 83 ? 1.794 5.281 15.656 1 91.19 83 ASP A CA 1
ATOM 635 C C . ASP A 1 83 ? 0.991 5.582 14.398 1 91.19 83 ASP A C 1
ATOM 637 O O . ASP A 1 83 ? 0.356 4.688 13.828 1 91.19 83 ASP A O 1
ATOM 641 N N . LYS A 1 84 ? 1.075 6.77 13.984 1 92 84 LYS A N 1
ATOM 642 C CA . LYS A 1 84 ? 0.28 7.219 12.844 1 92 84 LYS A CA 1
ATOM 643 C C . LYS A 1 84 ? 0.755 6.562 11.547 1 92 84 LYS A C 1
ATOM 645 O O . LYS A 1 84 ? -0.059 6.156 10.719 1 92 84 LYS A O 1
ATOM 650 N N . ILE A 1 85 ? 2.061 6.43 11.391 1 89.69 85 ILE A N 1
ATOM 651 C CA . ILE A 1 85 ? 2.557 5.934 10.109 1 89.69 85 ILE A CA 1
ATOM 652 C C . ILE A 1 85 ? 2.998 4.48 10.25 1 89.69 85 ILE A C 1
ATOM 654 O O . ILE A 1 85 ? 3.561 3.9 9.32 1 89.69 85 ILE A O 1
ATOM 658 N N . HIS A 1 86 ? 2.869 3.916 11.492 1 82.5 86 HIS A N 1
ATOM 659 C CA . HIS A 1 86 ? 3.199 2.523 11.781 1 82.5 86 HIS A CA 1
ATOM 660 C C . HIS A 1 86 ? 4.664 2.23 11.469 1 82.5 86 HIS A C 1
ATOM 662 O O . HIS A 1 86 ? 4.973 1.287 10.742 1 82.5 86 HIS A O 1
ATOM 668 N N . ALA A 1 87 ? 5.457 3.01 12.023 1 87.25 87 ALA A N 1
ATOM 669 C CA . ALA A 1 87 ? 6.902 2.834 11.914 1 87.25 87 ALA A CA 1
ATOM 670 C C . ALA A 1 87 ? 7.566 2.869 13.289 1 87.25 87 ALA A C 1
ATOM 672 O O . ALA A 1 87 ? 7.02 3.449 14.234 1 87.25 87 ALA A O 1
ATOM 673 N N . VAL A 1 88 ? 8.695 2.258 13.422 1 87.88 88 VAL A N 1
ATOM 674 C CA . VAL A 1 88 ? 9.406 2.221 14.695 1 87.88 88 VAL A CA 1
ATOM 675 C C . VAL A 1 88 ? 9.992 3.6 15 1 87.88 88 VAL A C 1
ATOM 677 O O . VAL A 1 88 ? 10.359 4.344 14.086 1 87.88 88 VAL A O 1
ATOM 680 N N . SER A 1 89 ? 10.086 3.869 16.234 1 94.81 89 SER A N 1
ATOM 681 C CA . SER A 1 89 ? 10.492 5.195 16.688 1 94.81 89 SER A CA 1
ATOM 682 C C . SER A 1 89 ? 11.898 5.539 16.219 1 94.81 89 SER A C 1
ATOM 684 O O . SER A 1 89 ? 12.188 6.695 15.906 1 94.81 89 SER A O 1
ATOM 686 N N . THR A 1 90 ? 12.766 4.551 16.172 1 94.75 90 THR A N 1
ATOM 687 C CA . THR A 1 90 ? 14.141 4.785 15.727 1 94.75 90 THR A CA 1
ATOM 688 C C . THR A 1 90 ? 14.156 5.312 14.297 1 94.75 90 THR A C 1
ATOM 690 O O . THR A 1 90 ? 14.914 6.23 13.977 1 94.75 90 THR A O 1
ATOM 693 N N . PHE A 1 91 ? 13.289 4.766 13.453 1 93.75 91 PHE A N 1
ATOM 694 C CA . PHE A 1 91 ? 13.156 5.234 12.078 1 93.75 91 PHE A CA 1
ATOM 695 C C . PHE A 1 91 ? 12.656 6.676 12.047 1 93.75 91 PHE A C 1
ATOM 697 O O . PHE A 1 91 ? 13.227 7.52 11.359 1 93.75 91 PHE A O 1
ATOM 704 N N . VAL A 1 92 ? 11.602 6.973 12.805 1 97.12 92 VAL A N 1
ATOM 705 C CA . VAL A 1 92 ? 10.992 8.305 12.82 1 97.12 92 VAL A CA 1
ATOM 706 C C . VAL A 1 92 ? 12.008 9.328 13.328 1 97.12 92 VAL A C 1
ATOM 708 O O . VAL A 1 92 ? 12.148 10.406 12.75 1 97.12 92 VAL A O 1
ATOM 711 N N . THR A 1 93 ? 12.719 8.977 14.32 1 97.38 93 THR A N 1
ATOM 712 C CA . THR A 1 93 ? 13.727 9.875 14.883 1 97.38 93 THR A CA 1
ATOM 713 C C . THR A 1 93 ? 14.797 10.203 13.852 1 97.38 93 THR A C 1
ATOM 715 O O . THR A 1 93 ? 15.109 11.375 13.633 1 97.38 93 THR A O 1
ATOM 718 N N . THR A 1 94 ? 15.281 9.203 13.188 1 97.75 94 THR A N 1
ATOM 719 C CA . THR A 1 94 ? 16.328 9.391 12.203 1 97.75 94 THR A CA 1
ATOM 720 C C . THR A 1 94 ? 15.836 10.258 11.047 1 97.75 94 THR A C 1
ATOM 722 O O . THR A 1 94 ? 16.531 11.195 10.625 1 97.75 94 THR A O 1
ATOM 725 N N . GLN A 1 95 ? 14.656 9.93 10.586 1 97.56 95 GLN A N 1
ATOM 726 C CA . GLN A 1 95 ? 14.125 10.656 9.438 1 97.56 95 GLN A CA 1
ATOM 727 C C . GLN A 1 95 ? 13.773 12.094 9.812 1 97.56 95 GLN A C 1
ATOM 729 O O . GLN A 1 95 ? 13.922 13.008 8.992 1 97.56 95 GLN A O 1
ATOM 734 N N . THR A 1 96 ? 13.305 12.297 11.023 1 97.94 96 THR A N 1
ATOM 735 C CA . THR A 1 96 ? 12.93 13.648 11.422 1 97.94 96 THR A CA 1
ATOM 736 C C . THR A 1 96 ? 14.164 14.516 11.648 1 97.94 96 THR A C 1
ATOM 738 O O . THR A 1 96 ? 14.125 15.727 11.445 1 97.94 96 THR A O 1
ATOM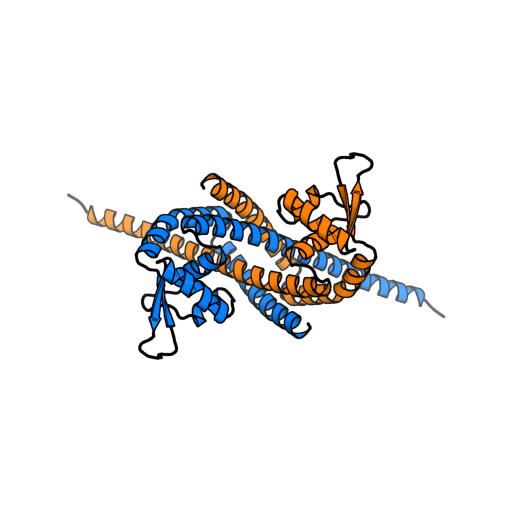 741 N N . LYS A 1 97 ? 15.258 13.914 12.039 1 98 97 LYS A N 1
ATOM 742 C CA . LYS A 1 97 ? 16.516 14.656 12.109 1 98 97 LYS A CA 1
ATOM 743 C C . LYS A 1 97 ? 16.938 15.148 10.727 1 98 97 LYS A C 1
ATOM 745 O O . LYS A 1 97 ? 17.406 16.281 10.586 1 98 97 LYS A O 1
ATOM 750 N N . ILE A 1 98 ? 16.766 14.375 9.758 1 98 98 ILE A N 1
ATOM 751 C CA . ILE A 1 98 ? 17.078 14.75 8.383 1 98 98 ILE A CA 1
ATOM 752 C C . ILE A 1 98 ? 16.156 15.883 7.938 1 98 98 ILE A C 1
ATOM 754 O O . ILE A 1 98 ? 16.609 16.875 7.375 1 98 98 ILE A O 1
ATOM 758 N N . LEU A 1 99 ? 14.875 15.742 8.25 1 98.25 99 LEU A N 1
ATOM 759 C CA . LEU A 1 99 ? 13.898 16.75 7.867 1 98.25 99 LEU A CA 1
ATOM 760 C C . LEU A 1 99 ? 14.18 18.078 8.562 1 98.25 99 LEU A C 1
ATOM 762 O O . LEU A 1 99 ? 13.938 19.141 7.992 1 98.25 99 LEU A O 1
ATOM 766 N N . GLU A 1 100 ? 14.656 17.984 9.766 1 98.44 100 GLU A N 1
ATOM 767 C CA . GLU A 1 100 ? 15.039 19.188 10.484 1 98.44 100 GLU A CA 1
ATOM 768 C C . GLU A 1 100 ? 16.234 19.875 9.82 1 98.44 100 GLU A C 1
ATOM 770 O O . GLU A 1 100 ? 16.234 21.094 9.641 1 98.44 100 GLU A O 1
ATOM 775 N N . ARG A 1 101 ? 17.219 19.109 9.461 1 97.88 101 ARG A N 1
ATOM 776 C CA . ARG A 1 101 ? 18.391 19.641 8.781 1 97.88 101 ARG A CA 1
ATOM 777 C C . ARG A 1 101 ? 18.016 20.281 7.449 1 97.88 101 ARG A C 1
ATOM 779 O O . ARG A 1 101 ? 18.609 21.281 7.043 1 97.88 101 ARG A O 1
ATOM 786 N N . LEU A 1 102 ? 16.984 19.781 6.809 1 97.56 102 LEU A N 1
ATOM 787 C CA . LEU A 1 102 ? 16.516 20.312 5.531 1 97.56 102 LEU A CA 1
ATOM 788 C C . LEU A 1 102 ? 15.625 21.531 5.738 1 97.56 102 LEU A C 1
ATOM 790 O O . LEU A 1 102 ? 15.156 22.125 4.77 1 97.56 102 LEU A O 1
ATOM 794 N N . GLY A 1 103 ? 15.375 21.859 7.004 1 97.88 103 GLY A N 1
ATOM 795 C CA . GLY A 1 103 ? 14.617 23.062 7.328 1 97.88 103 GLY A CA 1
ATOM 796 C C . GLY A 1 103 ? 13.117 22.875 7.199 1 97.88 103 GLY A C 1
ATOM 797 O O . GLY A 1 103 ? 12.375 23.844 7.035 1 97.88 103 GLY A O 1
ATOM 798 N N . LEU A 1 104 ? 12.625 21.625 7.324 1 98.19 104 LEU A N 1
ATOM 799 C CA . LEU A 1 104 ? 11.211 21.375 7.066 1 98.19 104 LEU A CA 1
ATOM 800 C C . LEU A 1 104 ? 10.453 21.156 8.367 1 98.19 104 LEU A C 1
ATOM 802 O O . LEU A 1 104 ? 9.227 21.281 8.406 1 98.19 104 LEU A O 1
ATOM 806 N N . ILE A 1 105 ? 11.156 20.766 9.422 1 98.38 105 ILE A N 1
ATOM 807 C CA . ILE A 1 105 ? 10.461 20.609 10.695 1 98.38 105 ILE A CA 1
ATOM 808 C C . ILE A 1 105 ? 11.305 21.219 11.82 1 98.38 105 ILE A C 1
ATOM 810 O O . ILE A 1 105 ? 12.5 21.453 11.641 1 98.38 105 ILE A O 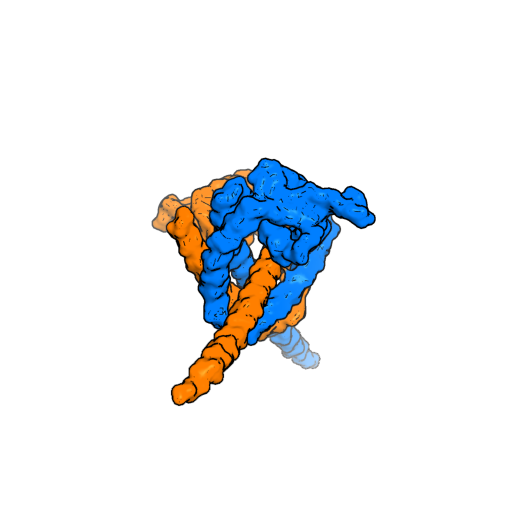1
ATOM 814 N N . ASN A 1 106 ? 10.672 21.562 12.875 1 98.25 106 ASN A N 1
ATOM 815 C CA . ASN A 1 106 ? 11.289 21.938 14.141 1 98.25 106 ASN A CA 1
ATOM 816 C C . ASN A 1 106 ? 11.18 20.828 15.172 1 98.25 106 ASN A C 1
ATOM 818 O O . ASN A 1 106 ? 10.141 20.156 15.273 1 98.25 106 ASN A O 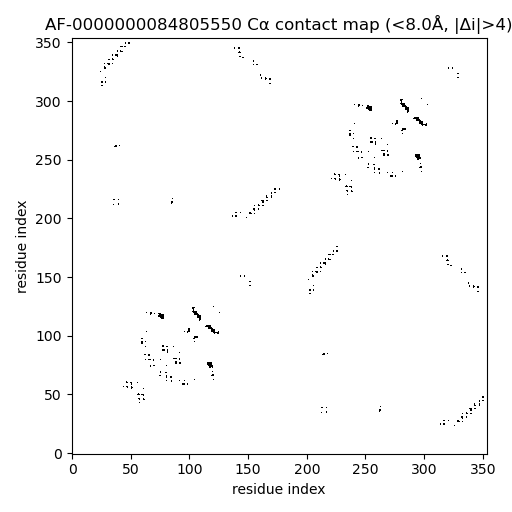1
ATOM 822 N N . ARG A 1 107 ? 12.18 20.594 15.859 1 97.31 107 ARG A N 1
ATOM 823 C CA . ARG A 1 107 ? 12.219 19.641 16.953 1 97.31 107 ARG A CA 1
ATOM 824 C C . ARG A 1 107 ? 12.625 20.312 18.266 1 97.31 107 ARG A C 1
ATOM 826 O O . ARG A 1 107 ? 13.703 20.906 18.344 1 97.31 107 ARG A O 1
ATOM 833 N N . VAL A 1 108 ? 11.789 20.203 19.25 1 96.25 108 VAL A N 1
ATOM 834 C CA . VAL A 1 108 ? 12.047 20.859 20.531 1 96.25 108 VAL A CA 1
ATOM 835 C C . VAL A 1 108 ? 11.766 19.875 21.672 1 96.25 108 VAL A C 1
ATOM 837 O O . VAL A 1 108 ? 10.82 19.094 21.594 1 96.25 108 VAL A O 1
ATOM 840 N N . SER A 1 109 ? 12.508 19.953 22.703 1 94.44 109 SER A N 1
ATOM 841 C CA . SER A 1 109 ? 12.242 19.125 23.875 1 94.44 109 SER A CA 1
ATOM 842 C C . SER A 1 109 ? 11.008 19.609 24.625 1 94.44 109 SER A C 1
ATOM 844 O O . SER A 1 109 ? 10.789 20.812 24.781 1 94.44 109 SER A O 1
ATOM 846 N N . SER A 1 110 ? 10.188 18.625 25.047 1 92.12 110 SER A N 1
ATOM 847 C CA . SER A 1 110 ? 9 18.953 25.828 1 92.12 110 SER A CA 1
ATOM 848 C C . SER A 1 110 ? 9.375 19.609 27.141 1 92.12 110 SER A C 1
ATOM 850 O O . SER A 1 110 ? 10.359 19.234 27.781 1 92.12 110 SER A O 1
ATOM 852 N N . THR A 1 111 ? 8.594 20.516 27.531 1 89.25 111 THR A N 1
ATOM 853 C CA . THR A 1 111 ? 8.82 21.203 28.797 1 89.25 111 THR A CA 1
ATOM 854 C C . THR A 1 111 ? 8.375 20.328 29.969 1 89.25 111 THR A C 1
ATOM 856 O O . THR A 1 111 ? 8.812 20.531 31.109 1 89.25 111 THR A O 1
ATOM 859 N N . THR A 1 112 ? 7.492 19.406 29.75 1 90.88 112 THR A N 1
ATOM 860 C CA . THR A 1 112 ? 6.914 18.578 30.812 1 90.88 112 THR A CA 1
ATOM 861 C C . THR A 1 112 ? 7.688 17.266 30.953 1 90.88 112 THR A C 1
ATOM 863 O O . THR A 1 112 ? 7.715 16.672 32.031 1 90.88 112 THR A O 1
ATOM 866 N N . ASP A 1 113 ? 8.188 16.75 29.922 1 89.62 113 ASP A N 1
ATOM 867 C CA . ASP A 1 113 ? 8.984 15.523 29.906 1 89.62 113 ASP A CA 1
ATOM 868 C C . ASP A 1 113 ? 10.18 15.656 28.969 1 89.62 113 ASP A C 1
ATOM 870 O O . ASP A 1 113 ? 10.031 15.547 27.75 1 89.62 113 ASP A O 1
ATOM 874 N N . ALA A 1 114 ? 11.336 15.852 29.516 1 87.81 114 ALA A N 1
ATOM 875 C CA . ALA A 1 114 ? 12.547 16.172 28.766 1 87.81 114 ALA A CA 1
ATOM 876 C C . ALA A 1 114 ? 12.906 15.039 27.797 1 87.81 114 ALA A C 1
ATOM 878 O O . ALA A 1 114 ? 13.656 15.242 26.844 1 87.81 114 ALA A O 1
ATOM 879 N N . ARG A 1 115 ? 12.359 13.859 28 1 89.69 115 ARG A N 1
ATOM 880 C CA . ARG A 1 115 ? 12.656 12.734 27.125 1 89.69 115 ARG A CA 1
ATOM 881 C C . ARG A 1 115 ? 11.797 12.773 25.875 1 89.69 115 ARG A C 1
ATOM 883 O O . ARG A 1 115 ? 12.07 12.062 24.906 1 89.69 115 ARG A O 1
ATOM 890 N N . VAL A 1 116 ? 10.828 13.594 25.922 1 93.69 116 VAL A N 1
ATOM 891 C CA . VAL A 1 116 ? 9.891 13.648 24.797 1 93.69 116 VAL A CA 1
ATOM 892 C C . VAL A 1 116 ? 10.266 14.812 23.875 1 93.69 116 VAL A C 1
ATOM 894 O O . VAL A 1 116 ? 10.461 15.938 24.328 1 93.69 116 VAL A O 1
ATOM 897 N N . VAL A 1 117 ? 10.461 14.477 22.672 1 96.5 117 VAL A N 1
ATOM 898 C CA . VAL A 1 117 ? 10.695 15.492 21.641 1 96.5 117 VAL A CA 1
ATOM 899 C C . VAL A 1 117 ? 9.383 15.836 20.938 1 96.5 117 VAL A C 1
ATOM 901 O O . VAL A 1 117 ? 8.625 14.938 20.562 1 96.5 117 VAL A O 1
ATOM 904 N N . LEU A 1 118 ? 9.109 17.141 20.812 1 97.81 118 LEU A N 1
ATOM 905 C CA . LEU A 1 118 ? 7.93 17.625 20.109 1 97.81 118 LEU A CA 1
ATOM 906 C C . LEU A 1 118 ? 8.32 18.219 18.75 1 97.81 118 LEU A C 1
ATOM 908 O O . LEU A 1 118 ? 9.219 19.047 18.672 1 97.81 118 LEU A O 1
ATOM 912 N N . MET A 1 119 ? 7.59 17.766 17.719 1 98.5 119 MET A N 1
ATOM 913 C CA . MET A 1 119 ? 7.918 18.172 16.359 1 98.5 119 MET A CA 1
ATOM 914 C C . MET A 1 119 ? 6.793 19 15.75 1 98.5 119 MET A C 1
ATOM 916 O O . MET A 1 119 ? 5.617 18.766 16.031 1 98.5 119 MET A O 1
ATOM 920 N N . SER A 1 120 ? 7.16 19.938 14.961 1 98.38 120 SER A N 1
ATOM 921 C CA . SER A 1 120 ? 6.223 20.766 14.203 1 98.38 120 SER A CA 1
ATOM 922 C C . SER A 1 120 ? 6.793 21.125 12.836 1 98.38 120 SER A C 1
ATOM 924 O O . SER A 1 120 ? 8 21.031 12.609 1 98.38 120 SER A O 1
ATOM 926 N N . LEU A 1 121 ? 5.906 21.484 11.938 1 98.06 121 LEU A N 1
ATOM 927 C CA . LEU A 1 121 ? 6.383 21.984 10.656 1 98.06 121 LEU A CA 1
ATOM 928 C C . LEU A 1 121 ? 7.066 23.344 10.805 1 98.06 121 LEU A C 1
ATOM 930 O O . LEU A 1 121 ? 6.617 24.188 11.586 1 98.06 121 LEU A O 1
ATOM 934 N N . SER A 1 122 ? 8.133 23.5 10.086 1 98.06 122 SER A N 1
ATOM 935 C CA . SER A 1 122 ? 8.703 24.844 9.992 1 98.06 122 SER A CA 1
ATOM 936 C C . SER A 1 122 ? 7.773 25.797 9.25 1 98.06 122 SER A C 1
ATOM 938 O O . SER A 1 122 ? 6.828 25.359 8.586 1 98.06 122 SER A O 1
ATOM 940 N N . GLU A 1 123 ? 8.047 27.109 9.359 1 96.88 123 GLU A N 1
ATOM 941 C CA . GLU A 1 123 ? 7.273 28.094 8.617 1 96.88 123 GLU A CA 1
ATOM 942 C C . GLU A 1 123 ? 7.367 27.859 7.113 1 96.88 123 GLU A C 1
ATOM 944 O O . GLU A 1 123 ? 6.367 27.984 6.398 1 96.88 123 GLU A O 1
ATOM 949 N N . THR A 1 124 ? 8.547 27.5 6.727 1 95.81 124 THR A N 1
ATOM 950 C CA . THR A 1 124 ? 8.781 27.219 5.316 1 95.81 124 THR A CA 1
ATOM 951 C C . THR A 1 124 ? 7.945 26.031 4.859 1 95.81 124 THR A C 1
ATOM 953 O O . THR A 1 124 ? 7.281 26.094 3.824 1 95.81 124 THR A O 1
ATOM 956 N N . ALA A 1 125 ? 7.973 24.953 5.559 1 96.5 125 ALA A N 1
ATOM 957 C CA . ALA A 1 125 ? 7.215 23.766 5.219 1 96.5 125 ALA A CA 1
ATOM 958 C C . ALA A 1 125 ? 5.715 24.031 5.227 1 96.5 125 ALA A C 1
ATOM 960 O O . ALA A 1 125 ? 4.988 23.578 4.348 1 96.5 125 ALA A O 1
ATOM 961 N N . GLN A 1 126 ? 5.293 24.781 6.223 1 95.75 126 GLN A N 1
ATOM 962 C CA . GLN A 1 126 ? 3.881 25.125 6.328 1 95.75 126 GLN A CA 1
ATOM 963 C C . GLN A 1 126 ? 3.414 25.906 5.098 1 95.75 126 GLN A C 1
ATOM 965 O O . GLN A 1 126 ? 2.336 25.625 4.559 1 95.75 126 GLN A O 1
ATOM 970 N N . THR A 1 127 ? 4.172 26.875 4.742 1 96.06 127 THR A N 1
ATOM 971 C CA . THR A 1 127 ? 3.84 27.688 3.576 1 96.06 127 THR A CA 1
ATOM 972 C C . THR A 1 127 ? 3.764 26.812 2.322 1 96.06 127 THR A C 1
ATOM 974 O O . THR A 1 127 ? 2.795 26.891 1.563 1 96.06 127 THR A O 1
ATOM 977 N N . LYS A 1 128 ? 4.781 25.969 2.135 1 94.19 128 LYS A N 1
ATOM 978 C CA . LYS A 1 128 ? 4.812 25.078 0.969 1 94.19 128 LYS A CA 1
ATOM 979 C C . LYS A 1 128 ? 3.627 24.125 0.97 1 94.19 128 LYS A C 1
ATOM 981 O O . LYS A 1 128 ? 3.012 23.891 -0.072 1 94.19 128 LYS A O 1
ATOM 986 N N . MET A 1 129 ? 3.348 23.625 2.098 1 92.38 129 MET A N 1
ATOM 987 C CA . MET A 1 129 ? 2.232 22.688 2.223 1 92.38 129 MET A CA 1
ATOM 988 C C . MET A 1 129 ? 0.906 23.375 1.934 1 92.38 129 MET A C 1
ATOM 990 O O . MET A 1 129 ? 0.022 22.797 1.298 1 92.38 129 MET A O 1
ATOM 994 N N . THR A 1 130 ? 0.754 24.562 2.459 1 92.38 130 THR A N 1
ATOM 995 C CA . THR A 1 130 ? -0.461 25.344 2.223 1 92.38 130 THR A CA 1
ATOM 996 C C . THR A 1 130 ? -0.644 25.609 0.733 1 92.38 130 THR A C 1
ATOM 998 O O . THR A 1 130 ? -1.762 25.562 0.218 1 92.38 130 THR A O 1
ATOM 1001 N N . GLU A 1 131 ? 0.441 25.875 0.051 1 92.31 131 GLU A N 1
ATOM 1002 C CA . GLU A 1 131 ? 0.405 26.141 -1.385 1 92.31 131 GLU A CA 1
ATOM 1003 C C . GLU A 1 131 ? -0.006 24.891 -2.162 1 92.31 131 GLU A C 1
ATOM 1005 O O . GLU A 1 131 ? -0.638 24.984 -3.215 1 92.31 131 GLU A O 1
ATOM 1010 N N . LEU A 1 132 ? 0.298 23.75 -1.595 1 90.12 132 LEU A N 1
ATOM 1011 C CA . LEU A 1 132 ? 0.035 22.484 -2.273 1 90.12 132 LEU A CA 1
ATOM 1012 C C . LEU A 1 132 ? -1.36 21.969 -1.939 1 90.12 132 LEU A C 1
ATOM 1014 O O . LEU A 1 132 ? -1.89 21.094 -2.637 1 90.12 132 LEU A O 1
ATOM 1018 N N . LYS A 1 133 ? -1.965 22.484 -0.913 1 88.38 133 LYS A N 1
ATOM 1019 C CA . LYS A 1 133 ? -3.199 21.969 -0.326 1 88.38 133 LYS A CA 1
ATOM 1020 C C . LYS A 1 133 ? -4.32 21.922 -1.359 1 88.38 133 LYS A C 1
ATOM 1022 O O . LYS A 1 133 ? -5.027 20.906 -1.472 1 88.38 133 LYS A O 1
ATOM 1027 N N . PRO A 1 134 ? -4.465 23 -2.211 1 89.31 134 PRO A N 1
ATOM 1028 C CA . PRO A 1 134 ? -5.547 22.953 -3.193 1 89.31 134 PRO A CA 1
ATOM 1029 C C . PRO A 1 134 ? -5.375 21.812 -4.195 1 89.31 134 PRO A C 1
ATOM 1031 O O . PRO A 1 134 ? -6.363 21.219 -4.637 1 89.31 134 PRO A O 1
ATOM 1034 N N . ARG A 1 135 ? -4.168 21.5 -4.512 1 87.62 135 ARG A N 1
ATOM 1035 C CA . ARG A 1 135 ? -3.904 20.406 -5.453 1 87.62 135 ARG A CA 1
ATOM 1036 C C . ARG A 1 135 ? -4.262 19.062 -4.84 1 87.62 135 ARG A C 1
ATOM 1038 O O . ARG A 1 135 ? -4.867 18.219 -5.504 1 87.62 135 ARG A O 1
ATOM 1045 N N . TRP A 1 136 ? -3.939 18.891 -3.637 1 85.12 136 TRP A N 1
ATOM 1046 C CA . TRP A 1 136 ? -4.242 17.656 -2.916 1 85.12 136 TRP A CA 1
ATOM 1047 C C . TRP A 1 136 ? -5.75 17.484 -2.764 1 85.12 136 TRP A C 1
ATOM 1049 O O . TRP A 1 136 ? -6.266 16.375 -2.947 1 85.12 136 TRP A O 1
ATOM 1059 N N . GLU A 1 137 ? -6.402 18.547 -2.402 1 87.44 137 GLU A N 1
ATOM 1060 C CA . GLU A 1 137 ? -7.848 18.5 -2.215 1 87.44 137 GLU A CA 1
ATOM 1061 C C . GLU A 1 137 ? -8.562 18.172 -3.523 1 87.44 137 GLU A C 1
ATOM 1063 O O . GLU A 1 137 ? -9.523 17.406 -3.539 1 87.44 137 GLU A O 1
ATOM 1068 N N . ALA A 1 138 ? -8.07 18.766 -4.602 1 89.38 138 ALA A N 1
ATOM 1069 C CA . ALA A 1 138 ? -8.648 18.484 -5.914 1 89.38 138 ALA A CA 1
ATOM 1070 C C . ALA A 1 138 ? -8.453 17.016 -6.297 1 89.38 138 ALA A C 1
ATOM 1072 O O . ALA A 1 138 ? -9.344 16.391 -6.871 1 89.38 138 ALA A O 1
ATOM 1073 N N . LEU A 1 139 ? -7.32 16.5 -5.977 1 90.06 139 LEU A N 1
ATOM 1074 C CA . LEU A 1 139 ? -7.016 15.109 -6.273 1 90.06 139 LEU A CA 1
ATOM 1075 C C . LEU A 1 139 ? -7.918 14.172 -5.477 1 90.06 139 LEU A C 1
ATOM 1077 O O . LEU A 1 139 ? -8.445 13.203 -6.023 1 90.06 139 LEU A O 1
ATOM 1081 N N . HIS A 1 140 ? -8.078 14.453 -4.184 1 88.5 140 HIS A N 1
ATOM 1082 C CA . HIS A 1 140 ? -8.969 13.648 -3.352 1 88.5 140 HIS A CA 1
ATOM 1083 C C . HIS A 1 140 ? -10.398 13.695 -3.869 1 88.5 140 HIS A C 1
ATOM 1085 O O . HIS A 1 140 ? -11.086 12.672 -3.912 1 88.5 140 HIS A O 1
ATOM 1091 N N . GLU A 1 141 ? -10.805 14.875 -4.262 1 89.19 141 GLU A N 1
ATOM 1092 C CA . GLU A 1 141 ? -12.148 15.016 -4.816 1 89.19 141 GLU A CA 1
ATOM 1093 C C . GLU A 1 141 ? -12.328 14.148 -6.059 1 89.19 141 GLU A C 1
ATOM 1095 O O . GLU A 1 141 ? -13.375 13.516 -6.234 1 89.19 141 GLU A O 1
ATOM 1100 N N . TYR A 1 142 ? -11.305 14.148 -6.844 1 92.81 142 TYR A N 1
ATOM 1101 C CA . TYR A 1 142 ? -11.375 13.328 -8.047 1 92.81 142 TYR A CA 1
ATOM 1102 C C . TYR A 1 142 ? -11.414 11.844 -7.695 1 92.81 142 TYR A C 1
ATOM 1104 O O . TYR A 1 142 ? -12.242 11.102 -8.227 1 92.81 142 TYR A O 1
ATOM 1112 N N . ILE A 1 143 ? -10.586 11.391 -6.789 1 93.19 143 ILE A N 1
ATOM 1113 C CA . ILE A 1 143 ? -10.445 9.984 -6.418 1 93.19 143 ILE A CA 1
ATOM 1114 C C . ILE A 1 143 ? -11.758 9.477 -5.824 1 93.19 143 ILE A C 1
ATOM 1116 O O . ILE A 1 143 ? -12.18 8.352 -6.109 1 93.19 143 ILE A O 1
ATOM 1120 N N . PHE A 1 144 ? -12.438 10.336 -5.051 1 92.62 144 PHE A N 1
ATOM 1121 C CA . PHE A 1 144 ? -13.609 9.875 -4.309 1 92.62 144 PHE A CA 1
ATOM 1122 C C . PHE A 1 144 ? -14.891 10.406 -4.934 1 92.62 144 PHE A C 1
ATOM 1124 O O . PHE A 1 144 ? -15.945 10.398 -4.301 1 92.62 144 PHE A O 1
ATOM 1131 N N . ARG A 1 145 ? -14.828 10.852 -6.133 1 90.69 145 ARG A N 1
ATOM 1132 C CA . ARG A 1 145 ? -15.922 11.562 -6.785 1 90.69 145 ARG A CA 1
ATOM 1133 C C . ARG A 1 145 ? -17.156 10.68 -6.898 1 90.69 145 ARG A C 1
ATOM 1135 O O . ARG A 1 145 ? -18.281 11.172 -6.879 1 90.69 145 ARG A O 1
ATOM 1142 N N . ASP A 1 146 ? -16.969 9.414 -6.922 1 89.75 146 ASP A N 1
ATOM 1143 C CA . ASP A 1 146 ? -18.094 8.508 -7.133 1 89.75 146 ASP A CA 1
ATOM 1144 C C . ASP A 1 146 ? -18.703 8.07 -5.805 1 89.75 146 ASP A C 1
ATOM 1146 O O . ASP A 1 146 ? -19.625 7.242 -5.777 1 89.75 146 ASP A O 1
ATOM 1150 N N . PHE A 1 147 ? -18.219 8.594 -4.762 1 90 147 PHE A N 1
ATOM 1151 C CA . PHE A 1 147 ? -18.703 8.242 -3.436 1 90 147 PHE A CA 1
ATOM 1152 C C . PHE A 1 147 ? -19.422 9.43 -2.797 1 90 147 PHE A C 1
ATOM 1154 O O . PHE A 1 147 ? -18.859 10.523 -2.697 1 90 147 PHE A O 1
ATOM 1161 N N . ASP A 1 148 ? -20.656 9.211 -2.447 1 87.81 148 ASP A N 1
ATOM 1162 C CA . ASP A 1 148 ? -21.281 10.188 -1.572 1 87.81 148 ASP A CA 1
ATOM 1163 C C . ASP A 1 148 ? -20.891 9.969 -0.116 1 87.81 148 ASP A C 1
ATOM 1165 O O . ASP A 1 148 ? -20.125 9.047 0.188 1 87.81 148 ASP A O 1
ATOM 1169 N N . ALA A 1 149 ? -21.391 10.766 0.74 1 85.44 149 ALA A N 1
ATOM 1170 C CA . ALA A 1 149 ? -20.969 10.727 2.141 1 85.44 149 ALA A CA 1
ATOM 1171 C C . ALA A 1 149 ? -21.281 9.367 2.764 1 85.44 149 ALA A C 1
ATOM 1173 O O . ALA A 1 149 ? -20.469 8.82 3.516 1 85.44 149 ALA A O 1
ATOM 1174 N N . GLU A 1 150 ? -22.375 8.812 2.398 1 89.88 150 GLU A N 1
ATOM 1175 C CA . GLU A 1 150 ? -22.766 7.523 2.953 1 89.88 150 GLU A CA 1
ATOM 1176 C C . GLU A 1 150 ? -21.859 6.402 2.453 1 89.88 150 GLU A C 1
ATOM 1178 O O . GLU A 1 150 ? -21.406 5.562 3.234 1 89.88 150 GLU A O 1
ATOM 1183 N N . ALA A 1 151 ? -21.609 6.438 1.226 1 88.56 151 ALA A N 1
ATOM 1184 C CA . ALA A 1 151 ? -20.734 5.43 0.631 1 88.56 151 ALA A CA 1
ATOM 1185 C C . ALA A 1 151 ? -19.312 5.527 1.195 1 88.56 151 ALA A C 1
ATOM 1187 O O . ALA A 1 151 ? -18.672 4.508 1.451 1 88.56 151 ALA A O 1
ATOM 1188 N N . LEU A 1 152 ? -18.906 6.715 1.415 1 89.19 152 LEU A N 1
ATOM 1189 C CA . LEU A 1 152 ? -17.562 6.918 1.945 1 89.19 152 LEU A CA 1
ATOM 1190 C C . LEU A 1 152 ? -17.469 6.445 3.393 1 89.19 152 LEU A C 1
ATOM 1192 O O . LEU A 1 152 ? -16.453 5.871 3.801 1 89.19 152 LEU A O 1
ATOM 1196 N N . HIS A 1 153 ? -18.516 6.68 4.102 1 91.38 153 HIS A N 1
ATOM 1197 C CA . HIS A 1 153 ? -18.562 6.195 5.477 1 91.38 153 HIS A CA 1
ATOM 1198 C C . HIS A 1 153 ? -18.531 4.672 5.523 1 91.38 153 HIS A C 1
ATOM 1200 O O . HIS A 1 153 ? -17.875 4.082 6.387 1 91.38 153 HIS A O 1
ATOM 1206 N N . ASP A 1 154 ? -19.203 4.098 4.605 1 90.94 154 ASP A N 1
ATOM 1207 C CA . ASP A 1 154 ? -19.219 2.641 4.527 1 90.94 154 ASP A CA 1
ATOM 1208 C C . ASP A 1 154 ? -17.828 2.092 4.207 1 90.94 154 ASP A C 1
ATOM 1210 O O . ASP A 1 154 ? -17.375 1.131 4.832 1 90.94 154 ASP A O 1
ATOM 1214 N N . VAL A 1 155 ? -17.203 2.729 3.303 1 90 155 VAL A N 1
ATOM 1215 C CA . VAL A 1 155 ? -15.852 2.326 2.936 1 90 155 VAL A CA 1
ATOM 1216 C C . VAL A 1 155 ? -14.922 2.494 4.133 1 90 155 VAL A C 1
ATOM 1218 O O . VAL A 1 155 ? -14.133 1.599 4.445 1 90 155 VAL A O 1
ATOM 1221 N N . LYS A 1 156 ? -15.039 3.578 4.758 1 92.56 156 LYS A N 1
ATOM 1222 C CA . LYS A 1 156 ? -14.211 3.859 5.926 1 92.56 156 LYS A CA 1
ATOM 1223 C C . LYS A 1 156 ? -14.391 2.795 7 1 92.56 156 LYS A C 1
ATOM 1225 O O . LYS A 1 156 ? -13.422 2.316 7.582 1 92.56 156 LYS A O 1
ATOM 1230 N N . ALA A 1 157 ? -15.594 2.391 7.242 1 92.69 157 ALA A N 1
ATOM 1231 C CA . ALA A 1 157 ? -15.883 1.396 8.273 1 92.69 157 ALA A CA 1
ATOM 1232 C C . ALA A 1 157 ? -15.273 0.043 7.922 1 92.69 157 ALA A C 1
ATOM 1234 O O . ALA A 1 157 ? -14.711 -0.635 8.781 1 92.69 157 ALA A O 1
ATOM 1235 N N . LYS A 1 158 ? -15.406 -0.325 6.762 1 91.88 158 LYS A N 1
ATOM 1236 C CA . LYS A 1 158 ? -14.859 -1.6 6.305 1 91.88 158 LYS A CA 1
ATOM 1237 C C . LYS A 1 158 ? -13.328 -1.581 6.32 1 91.88 158 LYS A C 1
ATOM 1239 O O . LYS A 1 158 ? -12.695 -2.568 6.695 1 91.88 158 LYS A O 1
ATOM 1244 N N . LEU A 1 159 ? 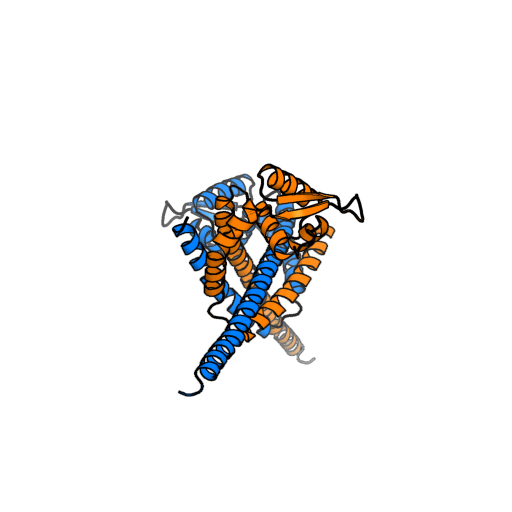-12.781 -0.443 5.926 1 92.31 159 LEU A N 1
ATOM 1245 C CA . LEU A 1 159 ? -11.328 -0.306 5.957 1 92.31 159 LEU A CA 1
ATOM 1246 C C . LEU A 1 159 ? -10.812 -0.336 7.391 1 92.31 159 LEU A C 1
ATOM 1248 O O . LEU A 1 159 ? -9.727 -0.87 7.652 1 92.31 159 LEU A O 1
ATOM 1252 N N . ASP A 1 160 ? -11.578 0.223 8.242 1 92 160 ASP A N 1
ATOM 1253 C CA . ASP A 1 160 ? -11.195 0.184 9.656 1 92 160 ASP A CA 1
ATOM 1254 C C . ASP A 1 160 ? -11.117 -1.254 10.164 1 92 160 ASP A C 1
ATOM 1256 O O . ASP A 1 160 ? -10.195 -1.606 10.898 1 92 160 ASP A O 1
ATOM 1260 N N . MET A 1 161 ? -12.055 -2.051 9.766 1 92.25 161 MET A N 1
ATOM 1261 C CA . MET A 1 161 ? -12.055 -3.463 10.141 1 92.25 161 MET A CA 1
ATOM 1262 C C . MET A 1 161 ? -10.844 -4.18 9.547 1 92.25 161 MET A C 1
ATOM 1264 O O . MET A 1 161 ? -10.156 -4.926 10.25 1 92.25 161 MET A O 1
ATOM 1268 N N . LEU A 1 162 ? -10.578 -3.932 8.352 1 92.94 162 LEU A N 1
ATOM 1269 C CA . LEU A 1 162 ? -9.445 -4.562 7.684 1 92.94 162 LEU A CA 1
ATOM 1270 C C . LEU A 1 162 ? -8.125 -4.113 8.312 1 92.94 162 LEU A C 1
ATOM 1272 O O . LEU A 1 162 ? -7.191 -4.906 8.445 1 92.94 162 LEU A O 1
ATOM 1276 N N . LYS A 1 163 ? -8.086 -2.854 8.633 1 92.88 163 LYS A N 1
ATOM 1277 C CA . LYS A 1 163 ? -6.891 -2.311 9.281 1 92.88 163 LYS A CA 1
ATOM 1278 C C . LYS A 1 163 ? -6.59 -3.049 10.586 1 92.88 163 LYS A C 1
ATOM 1280 O O . LYS A 1 163 ? -5.449 -3.451 10.82 1 92.88 163 LYS A O 1
ATOM 1285 N N . ARG A 1 164 ? -7.562 -3.262 11.367 1 92.62 164 ARG A N 1
ATOM 1286 C CA . ARG A 1 164 ? -7.398 -3.975 12.625 1 92.62 164 ARG A CA 1
ATOM 1287 C C . ARG A 1 164 ? -6.973 -5.422 12.391 1 92.62 164 ARG A C 1
ATOM 1289 O O . ARG A 1 164 ? -6.051 -5.918 13.039 1 92.62 164 ARG A O 1
ATOM 1296 N N . ARG A 1 165 ? -7.609 -6.066 11.477 1 93.38 165 ARG A N 1
ATOM 1297 C CA . ARG A 1 165 ? -7.328 -7.473 11.203 1 93.38 165 ARG A CA 1
ATOM 1298 C C . ARG A 1 165 ? -5.93 -7.648 10.625 1 93.38 165 ARG A C 1
ATOM 1300 O O . ARG A 1 165 ? -5.211 -8.586 10.984 1 93.38 165 ARG A O 1
ATOM 1307 N N . THR A 1 166 ? -5.602 -6.754 9.727 1 93.31 166 THR A N 1
ATOM 1308 C CA . THR A 1 166 ? -4.285 -6.879 9.109 1 93.31 166 THR A CA 1
ATOM 1309 C C . THR A 1 166 ? -3.18 -6.609 10.125 1 93.31 166 THR A C 1
ATOM 1311 O O . THR A 1 166 ? -2.105 -7.207 10.055 1 93.31 166 THR A O 1
ATOM 1314 N N . LYS A 1 167 ? -3.416 -5.711 11.008 1 90.56 167 LYS A N 1
ATOM 1315 C CA . LYS A 1 167 ? -2.447 -5.449 12.07 1 90.56 167 LYS A CA 1
ATOM 1316 C C . LYS A 1 167 ? -2.209 -6.691 12.922 1 90.56 167 LYS A C 1
ATOM 1318 O O . LYS A 1 167 ? -1.062 -7.062 13.18 1 90.56 167 LYS A O 1
ATOM 1323 N N . VAL A 1 168 ? -3.275 -7.355 13.32 1 91.5 168 VAL A N 1
ATOM 1324 C CA . VAL A 1 168 ? -3.176 -8.562 14.133 1 91.5 168 VAL A CA 1
ATOM 1325 C C . VAL A 1 168 ? -2.527 -9.68 13.32 1 91.5 168 VAL A C 1
ATOM 1327 O O . VAL A 1 168 ? -1.693 -10.43 13.836 1 91.5 168 VAL A O 1
ATOM 1330 N N . ALA A 1 169 ? -2.955 -9.766 12.078 1 90.62 169 ALA A N 1
ATOM 1331 C CA . ALA A 1 169 ? -2.402 -10.789 11.195 1 90.62 169 ALA A CA 1
ATOM 1332 C C . ALA A 1 169 ? -0.891 -10.633 11.055 1 90.62 169 ALA A C 1
ATOM 1334 O O . ALA A 1 169 ? -0.156 -11.625 11.062 1 90.62 169 ALA A O 1
ATOM 1335 N N . MET A 1 170 ? -0.443 -9.422 10.859 1 87.12 170 MET A N 1
ATOM 1336 C CA . MET A 1 170 ? 0.987 -9.172 10.695 1 87.12 170 MET A CA 1
ATOM 1337 C C . MET A 1 170 ? 1.753 -9.57 11.953 1 87.12 170 MET A C 1
ATOM 1339 O O . MET A 1 170 ? 2.855 -10.109 11.867 1 87.12 170 MET A O 1
ATOM 1343 N N . GLN A 1 171 ? 1.186 -9.367 13.086 1 85.19 171 GLN A N 1
ATOM 1344 C CA . GLN A 1 171 ? 1.814 -9.758 14.344 1 85.19 171 GLN A CA 1
ATOM 1345 C C . GLN A 1 171 ? 1.953 -11.273 14.438 1 85.19 171 GLN A C 1
ATOM 1347 O O . GLN A 1 171 ? 2.969 -11.781 14.914 1 85.19 171 GLN A O 1
ATOM 1352 N N . ARG A 1 172 ? 0.977 -11.953 13.945 1 85.31 172 ARG A N 1
ATOM 1353 C CA . ARG A 1 172 ? 1.012 -13.406 13.945 1 85.31 172 ARG A CA 1
ATOM 1354 C C . ARG A 1 172 ? 2.111 -13.93 13.023 1 85.31 172 ARG A C 1
ATOM 1356 O O . ARG A 1 172 ? 2.809 -14.891 13.359 1 85.31 172 ARG A O 1
ATOM 1363 N N . VAL A 1 173 ? 2.246 -13.312 11.867 1 86.56 173 VAL A N 1
ATOM 1364 C CA . VAL A 1 173 ? 3.26 -13.719 10.898 1 86.56 173 VAL A CA 1
ATOM 1365 C C . VAL A 1 173 ? 4.652 -13.445 11.461 1 86.56 173 VAL A C 1
ATOM 1367 O O . VAL A 1 173 ? 5.559 -14.266 11.312 1 86.56 173 VAL A O 1
ATOM 1370 N N . ALA A 1 174 ? 4.801 -12.359 12.078 1 80 174 ALA A N 1
ATOM 1371 C CA . ALA A 1 174 ? 6.078 -11.984 12.68 1 80 174 ALA A CA 1
ATOM 1372 C C . ALA A 1 174 ? 6.461 -12.961 13.789 1 80 174 ALA A C 1
ATOM 1374 O O . ALA A 1 174 ? 7.637 -13.289 13.961 1 80 174 ALA A O 1
ATOM 1375 N N . ASP A 1 175 ? 5.484 -13.445 14.477 1 78.94 175 ASP A N 1
ATOM 1376 C CA . ASP A 1 175 ? 5.719 -14.375 15.578 1 78.94 175 ASP A CA 1
ATOM 1377 C C . ASP A 1 175 ? 6.086 -15.758 15.062 1 78.94 175 ASP A C 1
ATOM 1379 O O . ASP A 1 175 ? 6.797 -16.516 15.734 1 78.94 175 ASP A O 1
ATOM 1383 N N . ASP A 1 176 ? 5.547 -16.109 13.945 1 77 176 ASP A N 1
ATOM 1384 C CA . ASP A 1 176 ? 5.754 -17.438 13.383 1 77 176 ASP A CA 1
ATOM 1385 C C . ASP A 1 176 ? 7.125 -17.547 12.719 1 77 176 ASP A C 1
ATOM 1387 O O . ASP A 1 176 ? 7.641 -18.641 12.523 1 77 176 ASP A O 1
ATOM 1391 N N . ASN A 1 177 ? 7.707 -16.406 12.281 1 65.44 177 ASN A N 1
ATOM 1392 C CA . ASN A 1 177 ? 8.992 -16.469 11.586 1 65.44 177 ASN A CA 1
ATOM 1393 C C . ASN A 1 177 ? 10.148 -16.141 12.523 1 65.44 177 ASN A C 1
ATOM 1395 O O . ASN A 1 177 ? 10.023 -15.289 13.398 1 65.44 177 ASN A O 1
ATOM 1399 N N . MET B 1 1 ? -36.031 52.219 1.657 1 36.25 1 MET B N 1
ATOM 1400 C CA . MET B 1 1 ? -34.781 51.656 1.23 1 36.25 1 MET B CA 1
ATOM 1401 C C . MET B 1 1 ? -34.5 50.312 1.947 1 36.25 1 MET B C 1
ATOM 1403 O O . MET B 1 1 ? -34.25 50.312 3.152 1 36.25 1 MET B O 1
ATOM 1407 N N . PRO B 1 2 ? -35.25 49.219 1.642 1 48.84 2 PRO B N 1
ATOM 1408 C CA . PRO B 1 2 ? -35.438 47.969 2.383 1 48.84 2 PRO B CA 1
ATOM 1409 C C . PRO B 1 2 ? -34.156 47.188 2.592 1 48.84 2 PRO B C 1
ATOM 1411 O O . PRO B 1 2 ? -33.125 47.5 1.946 1 48.84 2 PRO B O 1
ATOM 1414 N N . ASN B 1 3 ? -34.188 45.906 3.314 1 45.38 3 ASN B N 1
ATOM 1415 C CA . ASN B 1 3 ? -33.469 45.031 4.219 1 45.38 3 ASN B CA 1
ATOM 1416 C C . ASN B 1 3 ? -32.406 44.219 3.482 1 45.38 3 ASN B C 1
ATOM 1418 O O . ASN B 1 3 ? -32.688 43.156 2.938 1 45.38 3 ASN B O 1
ATOM 1422 N N . ARG B 1 4 ? -31.5 44.875 2.82 1 56.66 4 ARG B N 1
ATOM 1423 C CA . ARG B 1 4 ? -30.297 44.312 2.203 1 56.66 4 ARG B CA 1
ATOM 1424 C C . ARG B 1 4 ? -29.516 43.5 3.209 1 56.66 4 ARG B C 1
ATOM 1426 O O . ARG B 1 4 ? -28.734 42.625 2.822 1 56.66 4 ARG B O 1
ATOM 1433 N N . GLN B 1 5 ? -29.688 43.812 4.465 1 57.12 5 GLN B N 1
ATOM 1434 C CA . GLN B 1 5 ? -28.938 43.094 5.488 1 57.12 5 GLN B CA 1
ATOM 1435 C C . GLN B 1 5 ? -29.406 41.656 5.605 1 57.12 5 GLN B C 1
ATOM 1437 O O . GLN B 1 5 ? -28.594 40.75 5.863 1 57.12 5 GLN B O 1
ATOM 1442 N N . ASN B 1 6 ? -30.734 41.469 5.34 1 51.22 6 ASN B N 1
ATOM 1443 C CA . ASN B 1 6 ? -31.25 40.094 5.488 1 51.22 6 ASN B CA 1
ATOM 1444 C C . ASN B 1 6 ? -30.734 39.188 4.379 1 51.22 6 ASN B C 1
ATOM 1446 O O . ASN B 1 6 ? -30.609 37.969 4.578 1 51.22 6 ASN B O 1
ATOM 1450 N N . ALA B 1 7 ? -30.594 39.75 3.186 1 55.28 7 ALA B N 1
ATOM 1451 C CA . ALA B 1 7 ? -30.156 38.938 2.057 1 55.28 7 ALA B CA 1
ATOM 1452 C C . ALA B 1 7 ? -28.703 38.469 2.248 1 55.28 7 ALA B C 1
ATOM 1454 O O . ALA B 1 7 ? -28.359 37.344 1.884 1 55.28 7 ALA B O 1
ATOM 1455 N N . ARG B 1 8 ? -27.859 39.344 2.857 1 48.88 8 ARG B N 1
ATOM 1456 C CA . ARG B 1 8 ? -26.484 38.938 3.072 1 48.88 8 ARG B CA 1
ATOM 1457 C C . ARG B 1 8 ? -26.391 37.812 4.129 1 48.88 8 ARG B C 1
ATOM 1459 O O . ARG B 1 8 ? -25.516 36.969 4.074 1 48.88 8 ARG B O 1
ATOM 1466 N N . LYS B 1 9 ? -27.391 37.938 4.945 1 57.84 9 LYS B N 1
ATOM 1467 C CA . LYS B 1 9 ? -27.391 36.938 6.02 1 57.84 9 LYS B CA 1
ATOM 1468 C C . LYS B 1 9 ? -27.859 35.562 5.512 1 57.84 9 LYS B C 1
ATOM 1470 O O . LYS B 1 9 ? -27.406 34.531 6.008 1 57.84 9 LYS B O 1
ATOM 1475 N N . LEU B 1 10 ? -28.719 35.562 4.578 1 49.03 10 LEU B N 1
ATOM 1476 C CA . LEU B 1 10 ? -29.234 34.312 4.016 1 49.03 10 LEU B CA 1
ATOM 1477 C C . LEU B 1 10 ? -28.188 33.656 3.137 1 49.03 10 LEU B C 1
ATOM 1479 O O . LEU B 1 10 ? -28.031 32.438 3.188 1 49.03 10 LEU B O 1
ATOM 1483 N N . ALA B 1 11 ? -27.406 34.375 2.381 1 52.28 11 ALA B N 1
ATOM 1484 C CA . ALA B 1 11 ? -26.406 33.781 1.497 1 52.28 11 ALA B CA 1
ATOM 1485 C C . ALA B 1 11 ? -25.234 33.188 2.297 1 52.28 11 ALA B C 1
ATOM 1487 O O . ALA B 1 11 ? -24.703 32.125 1.962 1 52.28 11 ALA B O 1
ATOM 1488 N N . ALA B 1 12 ? -24.906 33.906 3.324 1 51.22 12 ALA B N 1
ATOM 1489 C CA . ALA B 1 12 ? -23.859 33.406 4.207 1 51.22 12 ALA B CA 1
ATOM 1490 C C . ALA B 1 12 ? -24.297 32.125 4.938 1 51.22 12 ALA B C 1
ATOM 1492 O O . ALA B 1 12 ? -23.516 31.203 5.125 1 51.22 12 ALA B O 1
ATOM 1493 N N . ALA B 1 13 ? -25.531 32.125 5.113 1 54.53 13 ALA B N 1
ATOM 1494 C CA . ALA B 1 13 ? -26.094 30.984 5.84 1 54.53 13 ALA B CA 1
ATOM 1495 C C . ALA B 1 13 ? -26.141 29.75 4.953 1 54.53 13 ALA B C 1
ATOM 1497 O O . ALA B 1 13 ? -25.891 28.641 5.414 1 54.53 13 ALA B O 1
ATOM 1498 N N . ASP B 1 14 ? -26.359 29.891 3.744 1 49.38 14 ASP B N 1
ATOM 1499 C CA . ASP B 1 14 ? -26.469 28.797 2.797 1 49.38 14 ASP B CA 1
ATOM 1500 C C . ASP B 1 14 ? -25.094 28.219 2.439 1 49.38 14 ASP B C 1
ATOM 1502 O O . ASP B 1 14 ? -24.953 27.031 2.184 1 49.38 14 ASP B O 1
ATOM 1506 N N . ALA B 1 15 ? -23.984 29.031 2.441 1 55.44 15 ALA B N 1
ATOM 1507 C CA . ALA B 1 15 ? -22.609 28.641 2.115 1 55.44 15 ALA B CA 1
ATOM 1508 C C . ALA B 1 15 ? -21.953 27.906 3.281 1 55.44 15 ALA B C 1
ATOM 1510 O O . ALA B 1 15 ? -21.125 27.016 3.074 1 55.44 15 ALA B O 1
ATOM 1511 N N . ALA B 1 16 ? -22.359 28.062 4.438 1 59.12 16 ALA B N 1
ATOM 1512 C CA . ALA B 1 16 ? -21.766 27.5 5.637 1 59.12 16 ALA B CA 1
ATOM 1513 C C . ALA B 1 16 ? -22.031 26 5.727 1 59.12 16 ALA B C 1
ATOM 1515 O O . ALA B 1 16 ? -21.109 25.203 5.965 1 59.12 16 ALA B O 1
ATOM 1516 N N . PRO B 1 17 ? -23.297 25.641 5.473 1 56.5 17 PRO B N 1
ATOM 1517 C CA . PRO B 1 17 ? -23.547 24.203 5.547 1 56.5 17 PRO B CA 1
ATOM 1518 C C . PRO B 1 17 ? -22.828 23.422 4.449 1 56.5 17 PRO B C 1
ATOM 1520 O O . PRO B 1 17 ? -22.344 22.312 4.691 1 56.5 17 PRO B O 1
ATOM 1523 N N . ALA B 1 18 ? -22.766 24.094 3.338 1 60.41 18 ALA B N 1
ATOM 1524 C CA . ALA B 1 18 ? -22.094 23.453 2.215 1 60.41 18 ALA B CA 1
ATOM 1525 C C . ALA B 1 18 ? -20.594 23.328 2.477 1 60.41 18 ALA B C 1
ATOM 1527 O O . ALA B 1 18 ? -19.984 22.297 2.156 1 60.41 18 ALA B O 1
ATOM 1528 N N . ARG B 1 19 ? -20.016 24.312 3.068 1 58.03 19 ARG B N 1
ATOM 1529 C CA . ARG B 1 19 ? -18.594 24.281 3.416 1 58.03 19 ARG B CA 1
ATOM 1530 C C . ARG B 1 19 ? -18.328 23.25 4.504 1 58.03 19 ARG B C 1
ATOM 1532 O O . ARG B 1 19 ? -17.312 22.531 4.445 1 58.03 19 ARG B O 1
ATOM 1539 N N . ALA B 1 20 ? -19.094 23.266 5.469 1 63.22 20 ALA B N 1
ATOM 1540 C CA . ALA B 1 20 ? -18.953 22.297 6.547 1 63.22 20 ALA B CA 1
ATOM 1541 C C . ALA B 1 20 ? -19.047 20.859 6.012 1 63.22 20 ALA B C 1
ATOM 1543 O O . ALA B 1 20 ? -18.297 19.984 6.445 1 63.22 20 ALA B O 1
ATOM 1544 N N . THR B 1 21 ? -19.891 20.703 5.051 1 66.19 21 THR B N 1
ATOM 1545 C CA . THR B 1 21 ? -20.031 19.391 4.441 1 66.19 21 THR B CA 1
ATOM 1546 C C . THR B 1 21 ? -18.797 19.031 3.639 1 66.19 21 THR B C 1
ATOM 1548 O O . THR B 1 21 ? -18.312 17.891 3.709 1 66.19 21 THR B O 1
ATOM 1551 N N . ALA B 1 22 ? -18.344 20.078 3.07 1 69.5 22 ALA B N 1
ATOM 1552 C CA . ALA B 1 22 ? -17.141 19.844 2.266 1 69.5 22 ALA B CA 1
ATOM 1553 C C . ALA B 1 22 ? -15.938 19.531 3.148 1 69.5 22 ALA B C 1
ATOM 1555 O O . ALA B 1 22 ? -15.141 18.641 2.828 1 69.5 22 ALA B O 1
ATOM 1556 N N . GLU B 1 23 ? -15.797 20.188 4.23 1 70.38 23 GLU B N 1
ATOM 1557 C CA . GLU B 1 23 ? -14.703 19.953 5.168 1 70.38 23 GLU B CA 1
ATOM 1558 C C . GLU B 1 23 ? -14.797 18.562 5.785 1 70.38 23 GLU B C 1
ATOM 1560 O O . GLU B 1 23 ? -13.773 17.891 5.977 1 70.38 23 GLU B O 1
ATOM 1565 N N . ASN B 1 24 ? -15.945 18.188 6.098 1 71.94 24 ASN B N 1
ATOM 1566 C CA . ASN B 1 24 ? -16.156 16.859 6.66 1 71.94 24 ASN B CA 1
ATOM 1567 C C . ASN B 1 24 ? -15.828 15.766 5.648 1 71.94 24 ASN B C 1
ATOM 1569 O O . ASN B 1 24 ? -15.266 14.727 6.012 1 71.94 24 ASN B O 1
ATOM 1573 N N . ASP B 1 25 ? -16.219 16.109 4.492 1 75.38 25 ASP B N 1
ATOM 1574 C CA . ASP B 1 25 ? -15.914 15.156 3.424 1 75.38 25 ASP B CA 1
ATOM 1575 C C . ASP B 1 25 ? -14.406 15.031 3.207 1 75.38 25 ASP B C 1
ATOM 1577 O O . ASP B 1 25 ? -13.898 13.93 2.992 1 75.38 25 ASP B O 1
ATOM 1581 N N . HIS B 1 26 ? -13.789 16.188 3.441 1 79 26 HIS B N 1
ATOM 1582 C CA . HIS B 1 26 ? -12.336 16.172 3.27 1 79 26 HIS B CA 1
ATOM 1583 C C . HIS B 1 26 ? -11.656 15.406 4.391 1 79 26 HIS B C 1
ATOM 1585 O O . HIS B 1 26 ? -10.711 14.656 4.148 1 79 26 HIS B O 1
ATOM 1591 N N . ARG B 1 27 ? -12.203 15.578 5.539 1 83.06 27 ARG B N 1
ATOM 1592 C CA . ARG B 1 27 ? -11.641 14.859 6.68 1 83.06 27 ARG B CA 1
ATOM 1593 C C . ARG B 1 27 ? -11.828 13.352 6.52 1 83.06 27 ARG B C 1
ATOM 1595 O O . ARG B 1 27 ? -10.922 12.578 6.82 1 83.06 27 ARG B O 1
ATOM 1602 N N . LEU B 1 28 ? -12.961 13.016 6.016 1 85.75 28 LEU B N 1
ATOM 1603 C CA . LEU B 1 28 ? -13.25 11.594 5.82 1 85.75 28 LEU B CA 1
ATOM 1604 C C . LEU B 1 28 ? -12.352 11 4.75 1 85.75 28 LEU B C 1
ATOM 1606 O O . LEU B 1 28 ? -11.828 9.891 4.914 1 85.75 28 LEU B O 1
ATOM 1610 N N . SER B 1 29 ? -12.164 11.695 3.699 1 87.19 29 SER B N 1
ATOM 1611 C CA . SER B 1 29 ? -11.297 11.227 2.625 1 87.19 29 SER B CA 1
ATOM 1612 C C . SER B 1 29 ? -9.859 11.047 3.109 1 87.19 29 SER B C 1
ATOM 1614 O O . SER B 1 29 ? -9.195 10.078 2.742 1 87.19 29 SER B O 1
ATOM 1616 N N . TYR B 1 30 ? -9.469 11.914 4.004 1 86.31 30 TYR B N 1
ATOM 1617 C CA . TYR B 1 30 ? -8.125 11.828 4.57 1 86.31 30 TYR B CA 1
ATOM 1618 C C . TYR B 1 30 ? -7.977 10.586 5.434 1 86.31 30 TYR B C 1
ATOM 1620 O O . TYR B 1 30 ? -6.961 9.891 5.367 1 86.31 30 TYR B O 1
ATOM 1628 N N . GLN B 1 31 ? -8.93 10.344 6.168 1 88.25 31 GLN B N 1
ATOM 1629 C CA . GLN B 1 31 ? -8.883 9.156 7.02 1 88.25 31 GLN B CA 1
ATOM 1630 C C . GLN B 1 31 ? -8.836 7.879 6.184 1 88.25 31 GLN B C 1
ATOM 1632 O O . GLN B 1 31 ? -8.109 6.941 6.523 1 88.25 31 GLN B O 1
ATOM 1637 N N . VAL B 1 32 ? -9.578 7.883 5.16 1 90.44 32 VAL B N 1
ATOM 1638 C CA . VAL B 1 32 ? -9.594 6.73 4.266 1 90.44 32 VAL B CA 1
ATOM 1639 C C . VAL B 1 32 ? -8.211 6.512 3.672 1 90.44 32 VAL B C 1
ATOM 1641 O O . VAL B 1 32 ? -7.715 5.383 3.621 1 90.44 32 VAL B O 1
ATOM 1644 N N . ILE B 1 33 ? -7.566 7.566 3.33 1 90.19 33 ILE B N 1
ATOM 1645 C CA . ILE B 1 33 ? -6.238 7.48 2.734 1 90.19 33 ILE B CA 1
ATOM 1646 C C . ILE B 1 33 ? -5.246 6.945 3.762 1 90.19 33 ILE B C 1
ATOM 1648 O O . ILE B 1 33 ? -4.422 6.082 3.447 1 90.19 33 ILE B O 1
ATOM 1652 N N . TRP B 1 34 ? -5.355 7.395 4.988 1 90.81 34 TRP B N 1
ATOM 1653 C CA . TRP B 1 34 ? -4.473 6.895 6.035 1 90.81 34 TRP B CA 1
ATOM 1654 C C . TRP B 1 34 ? -4.734 5.418 6.309 1 90.81 34 TRP B C 1
ATOM 1656 O O . TRP B 1 34 ? -3.807 4.652 6.578 1 90.81 34 TRP B O 1
ATOM 1666 N N . ASP B 1 35 ? -5.973 5.004 6.258 1 91.06 35 ASP B N 1
ATOM 1667 C CA . ASP B 1 35 ? -6.293 3.59 6.445 1 91.06 35 ASP B CA 1
ATOM 1668 C C . ASP B 1 35 ? -5.68 2.736 5.34 1 91.06 35 ASP B C 1
ATOM 1670 O O . ASP B 1 35 ? -5.164 1.649 5.602 1 91.06 35 ASP B O 1
ATOM 1674 N N . PHE B 1 36 ? -5.711 3.244 4.133 1 91.06 36 PHE B N 1
ATOM 1675 C CA . PHE B 1 36 ? -5.07 2.551 3.023 1 91.06 36 PHE B CA 1
ATOM 1676 C C . PHE B 1 36 ? -3.576 2.391 3.273 1 91.06 36 PHE B C 1
ATOM 1678 O O . PHE B 1 36 ? -3.016 1.315 3.055 1 91.06 36 PHE B O 1
ATOM 1685 N N . VAL B 1 37 ? -2.971 3.422 3.742 1 89.44 37 VAL B N 1
ATOM 1686 C CA . VAL B 1 37 ? -1.54 3.377 4.023 1 89.44 37 VAL B CA 1
ATOM 1687 C C . VAL B 1 37 ? -1.253 2.303 5.07 1 89.44 37 VAL B C 1
ATOM 1689 O O . VAL B 1 37 ? -0.37 1.463 4.883 1 89.44 37 VAL B O 1
ATOM 1692 N N . SER B 1 38 ? -2.004 2.307 6.113 1 91.31 38 SER B N 1
ATOM 1693 C CA . SER B 1 38 ? -1.79 1.367 7.211 1 91.31 38 SER B CA 1
ATOM 1694 C C . SER B 1 38 ? -1.984 -0.073 6.75 1 91.31 38 SER B C 1
ATOM 1696 O O . SER B 1 38 ? -1.141 -0.933 7.012 1 91.31 38 SER B O 1
ATOM 1698 N N . ILE B 1 39 ? -3.072 -0.317 6.09 1 93.31 39 ILE B N 1
ATOM 1699 C CA . ILE B 1 39 ? -3.383 -1.655 5.598 1 93.31 39 ILE B CA 1
ATOM 1700 C C . ILE B 1 39 ? -2.299 -2.115 4.625 1 93.31 39 ILE B C 1
ATOM 1702 O O . ILE B 1 39 ? -1.803 -3.24 4.727 1 93.31 39 ILE B O 1
ATOM 1706 N N . SER B 1 40 ? -1.945 -1.219 3.742 1 90.88 40 SER B N 1
ATOM 1707 C CA . SER B 1 40 ? -0.931 -1.544 2.746 1 90.88 40 SER B CA 1
ATOM 1708 C C . SER B 1 40 ? 0.406 -1.871 3.402 1 90.88 40 SER B C 1
ATOM 1710 O O . SER B 1 40 ? 1.107 -2.789 2.973 1 90.88 40 SER B O 1
ATOM 1712 N N . ASN B 1 41 ? 0.782 -1.115 4.391 1 89.19 41 ASN B N 1
ATOM 1713 C CA . ASN B 1 41 ? 2.023 -1.375 5.113 1 89.19 41 ASN B CA 1
ATOM 1714 C C . ASN B 1 41 ? 1.997 -2.738 5.797 1 89.19 41 ASN B C 1
ATOM 1716 O O . ASN B 1 41 ? 2.979 -3.482 5.746 1 89.19 41 ASN B O 1
ATOM 1720 N N . ASN B 1 42 ? 0.906 -3.039 6.441 1 91.06 42 ASN B N 1
ATOM 1721 C CA . ASN B 1 42 ? 0.772 -4.336 7.094 1 91.06 42 ASN B CA 1
ATOM 1722 C C . ASN B 1 42 ? 0.843 -5.48 6.086 1 91.06 42 ASN B C 1
ATOM 1724 O O . ASN B 1 42 ? 1.536 -6.473 6.312 1 91.06 42 ASN B O 1
ATOM 1728 N N . LEU B 1 43 ? 0.141 -5.348 4.961 1 91.06 43 LEU B N 1
ATOM 1729 C CA . LEU B 1 43 ? 0.175 -6.363 3.912 1 91.06 43 LEU B CA 1
ATOM 1730 C C . LEU B 1 43 ? 1.584 -6.512 3.348 1 91.06 43 LEU B C 1
ATOM 1732 O O . LEU B 1 43 ? 2.037 -7.625 3.084 1 91.06 43 LEU B O 1
ATOM 1736 N N . GLU B 1 44 ? 2.236 -5.426 3.152 1 90.44 44 GLU B N 1
ATOM 1737 C CA . GLU B 1 44 ? 3.609 -5.449 2.658 1 90.44 44 GLU B CA 1
ATOM 1738 C C . GLU B 1 44 ? 4.535 -6.176 3.629 1 90.44 44 GLU B C 1
ATOM 1740 O O . GLU B 1 44 ? 5.371 -6.977 3.213 1 90.44 44 GLU B O 1
ATOM 1745 N N . ASP B 1 45 ? 4.375 -5.914 4.859 1 90.44 45 ASP B N 1
ATOM 1746 C CA . ASP B 1 45 ? 5.203 -6.562 5.871 1 90.44 45 ASP B CA 1
ATOM 1747 C C . ASP B 1 45 ? 4.98 -8.07 5.875 1 90.44 45 ASP B C 1
ATOM 1749 O O . ASP B 1 45 ? 5.93 -8.844 6.039 1 90.44 45 ASP B O 1
ATOM 1753 N N . MET B 1 46 ? 3.791 -8.461 5.699 1 90.19 46 MET B N 1
ATOM 1754 C CA . MET B 1 46 ? 3.492 -9.891 5.613 1 90.19 46 MET B CA 1
ATOM 1755 C C . MET B 1 46 ? 4.145 -10.508 4.383 1 90.19 46 MET B C 1
ATOM 1757 O O . MET B 1 46 ? 4.738 -11.586 4.465 1 90.19 46 MET B O 1
ATOM 1761 N N . ARG B 1 47 ? 4.039 -9.805 3.281 1 89.12 47 ARG B N 1
ATOM 1762 C CA . ARG B 1 47 ? 4.66 -10.289 2.053 1 89.12 47 ARG B CA 1
ATOM 1763 C C . ARG B 1 47 ? 6.176 -10.391 2.211 1 89.12 47 ARG B C 1
ATOM 1765 O O . ARG B 1 47 ? 6.785 -11.359 1.747 1 89.12 47 ARG B O 1
ATOM 1772 N N . ARG B 1 48 ? 6.715 -9.477 2.832 1 91.56 48 ARG B N 1
ATOM 1773 C CA . ARG B 1 48 ? 8.156 -9.477 3.053 1 91.56 48 ARG B CA 1
ATOM 1774 C C . ARG B 1 48 ? 8.578 -10.656 3.926 1 91.56 48 ARG B C 1
ATOM 1776 O O . ARG B 1 48 ? 9.625 -11.258 3.705 1 91.56 48 ARG B O 1
ATOM 1783 N N . ALA B 1 49 ? 7.785 -10.93 4.922 1 90.69 49 ALA B N 1
ATOM 1784 C CA . ALA B 1 49 ? 8.078 -12.062 5.793 1 90.69 49 ALA B CA 1
ATOM 1785 C C . ALA B 1 49 ? 8.086 -13.367 5.008 1 90.69 49 ALA B C 1
ATOM 1787 O O . ALA B 1 49 ? 8.961 -14.219 5.215 1 90.69 49 ALA B O 1
ATOM 1788 N N . TRP B 1 50 ? 7.168 -13.5 4.109 1 88.25 50 TRP B N 1
ATOM 1789 C CA . TRP B 1 50 ? 7.113 -14.703 3.283 1 88.25 50 TRP B CA 1
ATOM 1790 C C . TRP B 1 50 ? 8.234 -14.711 2.254 1 88.25 50 TRP B C 1
ATOM 1792 O O . TRP B 1 50 ? 8.82 -15.758 1.964 1 88.25 50 TRP B O 1
ATOM 1802 N N . ALA B 1 51 ? 8.539 -13.555 1.718 1 93 51 ALA B N 1
ATOM 1803 C CA . ALA B 1 51 ? 9.633 -13.422 0.759 1 93 51 ALA B CA 1
ATOM 1804 C C . ALA B 1 51 ? 10.953 -13.867 1.371 1 93 51 ALA B C 1
ATOM 1806 O O . ALA B 1 51 ? 11.773 -14.508 0.703 1 93 51 ALA B O 1
ATOM 1807 N N . LYS B 1 52 ? 11.078 -13.625 2.615 1 93 52 LYS B N 1
ATOM 1808 C CA . LYS B 1 52 ? 12.305 -13.984 3.318 1 93 52 LYS B CA 1
ATOM 1809 C C . LYS B 1 52 ? 12.516 -15.492 3.32 1 93 52 LYS B C 1
ATOM 1811 O O . LYS B 1 52 ? 13.656 -15.969 3.262 1 93 52 LYS B O 1
ATOM 1816 N N . LEU B 1 53 ? 11.469 -16.234 3.332 1 89.25 53 LEU B N 1
ATOM 1817 C CA . LEU B 1 53 ? 11.547 -17.688 3.295 1 89.25 53 LEU B CA 1
ATOM 1818 C C . LEU B 1 53 ? 12.172 -18.156 1.987 1 89.25 53 LEU B C 1
ATOM 1820 O O . LEU B 1 53 ? 12.688 -19.281 1.913 1 89.25 53 LEU B O 1
ATOM 1824 N N . PHE B 1 54 ? 12.109 -17.312 0.981 1 92.62 54 PHE B N 1
ATOM 1825 C CA . PHE B 1 54 ? 12.648 -17.656 -0.33 1 92.62 54 PHE B CA 1
ATOM 1826 C C . PHE B 1 54 ? 13.977 -16.938 -0.573 1 92.62 54 PHE B C 1
ATOM 1828 O O . PHE B 1 54 ? 14.586 -17.094 -1.628 1 92.62 54 PHE B O 1
ATOM 1835 N N . GLY B 1 55 ? 14.359 -16.016 0.367 1 94.31 55 GLY B N 1
ATOM 1836 C CA . GLY B 1 55 ? 15.586 -15.25 0.206 1 94.31 55 GLY B CA 1
ATOM 1837 C C . GLY B 1 55 ? 15.453 -14.141 -0.815 1 94.31 55 GLY B C 1
ATOM 1838 O O . GLY B 1 55 ? 16.422 -13.805 -1.508 1 94.31 55 GLY B O 1
ATOM 1839 N N . ILE B 1 56 ? 14.234 -13.648 -0.971 1 96.31 56 ILE B N 1
ATOM 1840 C CA . ILE B 1 56 ? 14.008 -12.625 -1.987 1 96.31 56 ILE B CA 1
ATOM 1841 C C . ILE B 1 56 ? 13.352 -11.406 -1.353 1 96.31 56 ILE B C 1
ATOM 1843 O O . ILE B 1 56 ? 13 -11.422 -0.172 1 96.31 56 ILE B O 1
ATOM 1847 N N . SER B 1 57 ? 13.227 -10.336 -2.162 1 93.88 57 SER B N 1
ATOM 1848 C CA . SER B 1 57 ? 12.617 -9.102 -1.69 1 93.88 57 SER B CA 1
ATOM 1849 C C . SER B 1 57 ? 11.102 -9.133 -1.85 1 93.88 57 SER B C 1
ATOM 1851 O O . SER B 1 57 ? 10.562 -10.039 -2.488 1 93.88 57 SER B O 1
ATOM 1853 N N . GLY B 1 58 ? 10.43 -8.156 -1.288 1 91.44 58 GLY B N 1
ATOM 1854 C CA . GLY B 1 58 ? 8.984 -8.031 -1.406 1 91.44 58 GLY B CA 1
ATOM 1855 C C . GLY B 1 58 ? 8.516 -7.891 -2.84 1 91.44 58 GLY B C 1
ATOM 1856 O O . GLY B 1 58 ? 7.52 -8.5 -3.236 1 91.44 58 GLY B O 1
ATOM 1857 N N . SER B 1 59 ? 9.266 -7.082 -3.584 1 92 59 SER B N 1
ATOM 1858 C CA . SER B 1 59 ? 8.891 -6.871 -4.98 1 92 59 SER B CA 1
ATOM 1859 C C . SER B 1 59 ? 9.047 -8.156 -5.789 1 92 59 SER B C 1
ATOM 1861 O O . SER B 1 59 ? 8.219 -8.461 -6.648 1 92 59 SER B O 1
ATOM 1863 N N . GLN B 1 60 ? 10.102 -8.875 -5.473 1 95.5 60 GLN B N 1
ATOM 1864 C CA . GLN B 1 60 ? 10.32 -10.156 -6.129 1 95.5 60 GLN B CA 1
ATOM 1865 C C . GLN B 1 60 ? 9.234 -11.164 -5.746 1 95.5 60 GLN B C 1
ATOM 1867 O O . GLN B 1 60 ? 8.773 -11.938 -6.59 1 95.5 60 GLN B O 1
ATOM 1872 N N . TRP B 1 61 ? 8.867 -11.133 -4.574 1 95.06 61 TRP B N 1
ATOM 1873 C CA . TRP B 1 61 ? 7.766 -11.969 -4.117 1 95.06 61 TRP B CA 1
ATOM 1874 C C . TRP B 1 61 ? 6.48 -11.648 -4.875 1 95.06 61 TRP B C 1
ATOM 1876 O O . TRP B 1 61 ? 5.758 -12.547 -5.297 1 95.06 61 TRP B O 1
ATOM 1886 N N . LEU B 1 62 ? 6.18 -10.414 -5.027 1 93.75 62 LEU B N 1
ATOM 1887 C CA . LEU B 1 62 ? 4.996 -10 -5.77 1 93.75 62 LEU B CA 1
ATOM 1888 C C . LEU B 1 62 ? 5.02 -10.547 -7.191 1 93.75 62 LEU B C 1
ATOM 1890 O O . LEU B 1 62 ? 3.986 -10.961 -7.723 1 93.75 62 LEU B O 1
ATOM 1894 N N . ILE B 1 63 ? 6.164 -10.562 -7.758 1 96.31 63 ILE B N 1
ATOM 1895 C CA . ILE B 1 63 ? 6.324 -11.094 -9.109 1 96.31 63 ILE B CA 1
ATOM 1896 C C . ILE B 1 63 ? 6.02 -12.586 -9.109 1 96.31 63 ILE B C 1
ATOM 1898 O O . ILE B 1 63 ? 5.293 -13.078 -9.977 1 96.31 63 ILE B O 1
ATOM 1902 N N . LEU B 1 64 ? 6.543 -13.281 -8.141 1 96.38 64 LEU B N 1
ATOM 1903 C CA . LEU B 1 64 ? 6.27 -14.711 -8.031 1 96.38 64 LEU B CA 1
ATOM 1904 C C . LEU B 1 64 ? 4.773 -14.969 -7.891 1 96.38 64 LEU B C 1
ATOM 1906 O O . LEU B 1 64 ? 4.227 -15.859 -8.547 1 96.38 64 LEU B O 1
ATOM 1910 N N . MET B 1 65 ? 4.188 -14.156 -7.113 1 93.5 65 MET B N 1
ATOM 1911 C CA . MET B 1 65 ? 2.752 -14.297 -6.891 1 93.5 65 MET B CA 1
ATOM 1912 C C . MET B 1 65 ? 1.975 -14.023 -8.172 1 93.5 65 MET B C 1
ATOM 1914 O O . MET B 1 65 ? 1 -14.711 -8.477 1 93.5 65 MET B O 1
ATOM 1918 N N . ALA B 1 66 ? 2.365 -13.039 -8.852 1 95.75 66 ALA B N 1
ATOM 1919 C CA . ALA B 1 66 ? 1.705 -12.695 -10.109 1 95.75 66 ALA B CA 1
ATOM 1920 C C . ALA B 1 66 ? 1.822 -13.828 -11.117 1 95.75 66 ALA B C 1
ATOM 1922 O O . ALA B 1 66 ? 0.837 -14.195 -11.766 1 95.75 66 ALA B O 1
ATOM 1923 N N . ILE B 1 67 ? 3.008 -14.391 -11.234 1 97.25 67 ILE B N 1
ATOM 1924 C CA . ILE B 1 67 ? 3.221 -15.5 -12.156 1 97.25 67 ILE B CA 1
ATOM 1925 C C . ILE B 1 67 ? 2.346 -16.688 -11.75 1 97.25 67 ILE B C 1
ATOM 1927 O O . ILE B 1 67 ? 1.666 -17.281 -12.594 1 97.25 67 ILE B O 1
ATOM 1931 N N . SER B 1 68 ? 2.375 -16.969 -10.453 1 94.56 68 SER B N 1
ATOM 1932 C CA . SER B 1 68 ? 1.575 -18.078 -9.945 1 94.56 68 SER B CA 1
ATOM 1933 C C . SER B 1 68 ? 0.093 -17.875 -10.234 1 94.56 68 SER B C 1
ATOM 1935 O O . SER B 1 68 ? -0.603 -18.812 -10.633 1 94.56 68 SER B O 1
ATOM 1937 N N . ASP B 1 69 ? -0.366 -16.734 -10.109 1 92.12 69 ASP B N 1
ATOM 1938 C CA . ASP B 1 69 ? -1.781 -16.406 -10.273 1 92.12 69 ASP B CA 1
ATOM 1939 C C . ASP B 1 69 ? -2.176 -16.391 -11.75 1 92.12 69 ASP B C 1
ATOM 1941 O O . ASP B 1 69 ? -3.27 -16.844 -12.109 1 92.12 69 ASP B O 1
ATOM 1945 N N . LEU B 1 70 ? -1.32 -15.914 -12.555 1 94.62 70 LEU B N 1
ATOM 1946 C CA . LEU B 1 70 ? -1.653 -15.672 -13.953 1 94.62 70 LEU B CA 1
ATOM 1947 C C . LEU B 1 70 ? -1.416 -16.922 -14.789 1 94.62 70 LEU B C 1
ATOM 1949 O O . LEU B 1 70 ? -2.033 -17.094 -15.844 1 94.62 70 LEU B O 1
ATOM 1953 N N . ASP B 1 71 ? -0.473 -17.766 -14.367 1 95.75 71 ASP B N 1
ATOM 1954 C CA . ASP B 1 71 ? -0.06 -18.875 -15.211 1 95.75 71 ASP B CA 1
ATOM 1955 C C . ASP B 1 71 ? -1.129 -19.969 -15.234 1 95.75 71 ASP B C 1
ATOM 1957 O O . ASP B 1 71 ? -1.465 -20.547 -14.195 1 95.75 71 ASP B O 1
ATOM 1961 N N . GLN B 1 72 ? -1.579 -20.25 -16.406 1 92.75 72 GLN B N 1
ATOM 1962 C CA . GLN B 1 72 ? -2.559 -21.312 -16.609 1 92.75 72 GLN B CA 1
ATOM 1963 C C . GLN B 1 72 ? -1.94 -22.5 -17.344 1 92.75 72 GLN B C 1
ATOM 1965 O O . GLN B 1 72 ? -2.635 -23.234 -18.062 1 92.75 72 GLN B O 1
ATOM 1970 N N . GLY B 1 73 ? -0.595 -22.594 -17.312 1 92.88 73 GLY B N 1
ATOM 1971 C CA . GLY B 1 73 ? 0.079 -23.734 -17.891 1 92.88 73 GLY B CA 1
ATOM 1972 C C . GLY B 1 73 ? 0.939 -23.391 -19.094 1 92.88 73 GLY B C 1
ATOM 1973 O O . GLY B 1 73 ? 1.736 -24.203 -19.547 1 92.88 73 GLY B O 1
ATOM 1974 N N . ASN B 1 74 ? 0.83 -22.219 -19.656 1 92.5 74 ASN B N 1
ATOM 1975 C CA . ASN B 1 74 ? 1.559 -21.859 -20.875 1 92.5 74 ASN B CA 1
ATOM 1976 C C . ASN B 1 74 ? 2.584 -20.75 -20.609 1 92.5 74 ASN B C 1
ATOM 1978 O O . ASN B 1 74 ? 3.164 -20.203 -21.547 1 92.5 74 ASN B O 1
ATOM 1982 N N . GLY B 1 75 ? 2.746 -20.391 -19.375 1 96.19 75 GLY B N 1
ATOM 1983 C CA . GLY B 1 75 ? 3.652 -19.312 -19.031 1 96.19 75 GLY B CA 1
ATOM 1984 C C . GLY B 1 75 ? 3 -17.938 -19.109 1 96.19 75 GLY B C 1
ATOM 1985 O O . GLY B 1 75 ? 1.918 -17.797 -19.672 1 96.19 75 GLY B O 1
ATOM 1986 N N . VAL B 1 76 ? 3.654 -17.016 -18.484 1 97.44 76 VAL B N 1
ATOM 1987 C CA . VAL B 1 76 ? 3.148 -15.656 -18.391 1 97.44 76 VAL B CA 1
ATOM 1988 C C . VAL B 1 76 ? 4.18 -14.688 -18.969 1 97.44 76 VAL B C 1
ATOM 1990 O O . VAL B 1 76 ? 5.379 -14.836 -18.734 1 97.44 76 VAL B O 1
ATOM 1993 N N . SER B 1 77 ? 3.717 -13.703 -19.719 1 97.75 77 SER B N 1
ATOM 1994 C CA . SER B 1 77 ? 4.648 -12.758 -20.344 1 97.75 77 SER B CA 1
ATOM 1995 C C . SER B 1 77 ? 5.086 -11.688 -19.359 1 97.75 77 SER B C 1
ATOM 1997 O O . SER B 1 77 ? 4.406 -11.438 -18.359 1 97.75 77 SER B O 1
ATOM 1999 N N . VAL B 1 78 ? 6.195 -11.023 -19.688 1 97.31 78 VAL B N 1
ATOM 2000 C CA . VAL B 1 78 ? 6.672 -9.883 -18.922 1 97.31 78 VAL B CA 1
ATOM 2001 C C . VAL B 1 78 ? 5.602 -8.789 -18.891 1 97.31 78 VAL B C 1
ATOM 2003 O O . VAL B 1 78 ? 5.363 -8.172 -17.844 1 97.31 78 VAL B O 1
ATOM 2006 N N . GLY B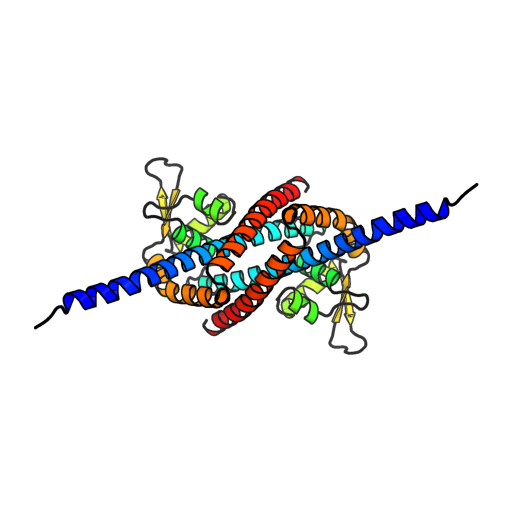 1 79 ? 4.938 -8.625 -19.969 1 96.56 79 GLY B N 1
ATOM 2007 C CA . GLY B 1 79 ? 3.877 -7.633 -20.062 1 96.56 79 GLY B CA 1
ATOM 2008 C C . GLY B 1 79 ? 2.717 -7.91 -19.125 1 96.56 79 GLY B C 1
ATOM 2009 O O . GLY B 1 79 ? 2.219 -7 -18.469 1 96.56 79 GLY B O 1
ATOM 2010 N N . ASP B 1 80 ? 2.314 -9.156 -19.062 1 96.44 80 ASP B N 1
ATOM 2011 C CA . ASP B 1 80 ? 1.225 -9.562 -18.188 1 96.44 80 ASP B CA 1
ATOM 2012 C C . ASP B 1 80 ? 1.579 -9.297 -16.719 1 96.44 80 ASP B C 1
ATOM 2014 O O . ASP B 1 80 ? 0.752 -8.789 -15.961 1 96.44 80 ASP B O 1
ATOM 2018 N N . VAL B 1 81 ? 2.762 -9.641 -16.375 1 97.06 81 VAL B N 1
ATOM 2019 C CA . VAL B 1 81 ? 3.217 -9.438 -14.992 1 97.06 81 VAL B CA 1
ATOM 2020 C C . VAL B 1 81 ? 3.312 -7.945 -14.688 1 97.06 81 VAL B C 1
ATOM 2022 O O . VAL B 1 81 ? 2.879 -7.492 -13.625 1 97.06 81 VAL B O 1
ATOM 2025 N N . SER B 1 82 ? 3.877 -7.199 -15.625 1 95.81 82 SER B N 1
ATOM 2026 C CA . SER B 1 82 ? 3.98 -5.75 -15.492 1 95.81 82 SER B CA 1
ATOM 2027 C C . SER B 1 82 ? 2.617 -5.121 -15.227 1 95.81 82 SER B C 1
ATOM 2029 O O . SER B 1 82 ? 2.475 -4.305 -14.312 1 95.81 82 SER B O 1
ATOM 2031 N N . ASP B 1 83 ? 1.634 -5.535 -15.969 1 91.25 83 ASP B N 1
ATOM 2032 C CA . ASP B 1 83 ? 0.278 -5.016 -15.812 1 91.25 83 ASP B CA 1
ATOM 2033 C C . ASP B 1 83 ? -0.304 -5.402 -14.453 1 91.25 83 ASP B C 1
ATOM 2035 O O . ASP B 1 83 ? -0.958 -4.586 -13.797 1 91.25 83 ASP B O 1
ATOM 2039 N N . LYS B 1 84 ? -0.027 -6.566 -14.07 1 92.19 84 LYS B N 1
ATOM 2040 C CA . LYS B 1 84 ? -0.601 -7.098 -12.836 1 92.19 84 LYS B CA 1
ATOM 2041 C C . LYS B 1 84 ? -0.04 -6.379 -11.609 1 92.19 84 LYS B C 1
ATOM 2043 O O . LYS B 1 84 ? -0.778 -6.07 -10.672 1 92.19 84 LYS B O 1
ATOM 2048 N N . ILE B 1 85 ? 1.25 -6.078 -11.625 1 89.69 85 ILE B N 1
ATOM 2049 C CA . ILE B 1 85 ? 1.849 -5.516 -10.422 1 89.69 85 ILE B CA 1
ATOM 2050 C C . ILE B 1 85 ? 2.08 -4.02 -10.609 1 89.69 85 ILE B C 1
ATOM 2052 O O . ILE B 1 85 ? 2.682 -3.367 -9.75 1 89.69 85 ILE B O 1
ATOM 2056 N N . HIS B 1 86 ? 1.716 -3.492 -11.82 1 82.44 86 HIS B N 1
ATOM 2057 C CA . HIS B 1 86 ? 1.832 -2.072 -12.133 1 82.44 86 HIS B CA 1
ATOM 2058 C C . HIS B 1 86 ? 3.277 -1.601 -12.023 1 82.44 86 HIS B C 1
ATOM 2060 O O . HIS B 1 86 ? 3.564 -0.623 -11.328 1 82.44 86 HIS B O 1
ATOM 2066 N N . ALA B 1 87 ? 4.07 -2.279 -12.68 1 87.38 87 ALA B N 1
ATOM 2067 C CA . ALA B 1 87 ? 5.484 -1.924 -12.766 1 87.38 87 ALA B CA 1
ATOM 2068 C C . ALA B 1 87 ? 5.957 -1.889 -14.219 1 87.38 87 ALA B C 1
ATOM 2070 O O . ALA B 1 87 ? 5.367 -2.537 -15.086 1 87.38 87 ALA B O 1
ATOM 2071 N N . VAL B 1 88 ? 6.984 -1.142 -14.492 1 87.81 88 VAL B N 1
ATOM 2072 C CA . VAL B 1 88 ? 7.516 -1.029 -15.844 1 87.81 88 VAL B CA 1
ATOM 2073 C C . VAL B 1 88 ? 8.211 -2.332 -16.234 1 87.81 88 VAL B C 1
ATOM 2075 O O . VAL B 1 88 ? 8.773 -3.023 -15.383 1 87.81 88 VAL B O 1
ATOM 2078 N N . SER B 1 89 ? 8.188 -2.613 -17.484 1 94.81 89 SER B N 1
ATOM 2079 C CA . SER B 1 89 ? 8.688 -3.885 -18 1 94.81 89 SER B CA 1
ATOM 2080 C C . SER B 1 89 ? 10.172 -4.047 -17.719 1 94.81 89 SER B C 1
ATOM 2082 O O . SER B 1 89 ? 10.648 -5.156 -17.453 1 94.81 89 SER B O 1
ATOM 2084 N N . THR B 1 90 ? 10.922 -2.953 -17.781 1 94.69 90 THR B N 1
ATOM 2085 C CA . THR B 1 90 ? 12.352 -3.012 -17.531 1 94.69 90 THR B CA 1
ATOM 2086 C C . THR B 1 90 ? 12.625 -3.52 -16.109 1 94.69 90 THR B C 1
ATOM 2088 O O . THR B 1 90 ? 13.523 -4.336 -15.898 1 94.69 90 THR B O 1
ATOM 2091 N N . PHE B 1 91 ? 11.82 -3.08 -15.148 1 93.75 91 PHE B N 1
ATOM 2092 C CA . PHE B 1 91 ? 11.922 -3.553 -13.773 1 93.75 91 PHE B CA 1
ATOM 2093 C C . PHE B 1 91 ? 11.609 -5.043 -13.688 1 93.75 91 PHE B C 1
ATOM 2095 O O . PHE B 1 91 ? 12.367 -5.809 -13.086 1 93.75 91 PHE B O 1
ATOM 2102 N N . VAL B 1 92 ? 10.508 -5.477 -14.312 1 97.12 92 VAL B N 1
ATOM 2103 C CA . VAL B 1 92 ? 10.07 -6.867 -14.258 1 97.12 92 VAL B CA 1
ATOM 2104 C C . VAL B 1 92 ? 11.125 -7.766 -14.906 1 97.12 92 VAL B C 1
ATOM 2106 O O . VAL B 1 92 ? 11.477 -8.812 -14.359 1 97.12 92 VAL B O 1
ATOM 2109 N N . THR B 1 93 ? 11.648 -7.34 -15.977 1 97.38 93 THR B N 1
ATOM 2110 C CA . THR B 1 93 ? 12.664 -8.109 -16.672 1 97.38 93 THR B CA 1
ATOM 2111 C C . THR B 1 93 ? 13.898 -8.305 -15.805 1 97.38 93 THR B C 1
ATOM 2113 O O . THR B 1 93 ? 14.375 -9.43 -15.641 1 97.38 93 THR B O 1
ATOM 2116 N N . THR B 1 94 ? 14.344 -7.246 -15.203 1 97.75 94 THR B N 1
ATOM 2117 C CA . THR B 1 94 ? 15.531 -7.305 -14.367 1 97.75 94 THR B CA 1
ATOM 2118 C C . THR B 1 94 ? 15.305 -8.211 -13.156 1 97.75 94 THR B C 1
ATOM 2120 O O . THR B 1 94 ? 16.156 -9.055 -12.844 1 97.75 94 THR B O 1
ATOM 2123 N N . GLN B 1 95 ? 14.164 -8.023 -12.547 1 97.56 95 GLN B N 1
ATOM 2124 C CA . GLN B 1 95 ? 13.883 -8.805 -11.344 1 97.56 95 GLN B CA 1
ATOM 2125 C C . GLN B 1 95 ? 13.664 -10.273 -11.68 1 97.56 95 GLN B C 1
ATOM 2127 O O . GLN B 1 95 ? 14.031 -11.156 -10.898 1 97.56 95 GLN B O 1
ATOM 2132 N N . THR B 1 96 ? 13.062 -10.539 -12.82 1 97.94 96 THR B N 1
ATOM 2133 C CA . THR B 1 96 ? 12.797 -11.93 -13.172 1 97.94 96 THR B CA 1
ATOM 2134 C C . THR B 1 96 ? 14.094 -12.641 -13.578 1 97.94 96 THR B C 1
ATOM 2136 O O . THR B 1 96 ? 14.234 -13.844 -13.375 1 97.94 96 THR B O 1
ATOM 2139 N N . LYS B 1 97 ? 15.039 -11.93 -14.109 1 98 97 LYS B N 1
ATOM 2140 C CA . LYS B 1 97 ? 16.359 -12.516 -14.352 1 98 97 LYS B CA 1
ATOM 2141 C C . LYS B 1 97 ? 17.031 -12.938 -13.047 1 98 97 LYS B C 1
ATOM 2143 O O . LYS B 1 97 ? 17.641 -14 -12.984 1 98 97 LYS B O 1
ATOM 2148 N N . ILE B 1 98 ? 16.891 -12.18 -12.062 1 98 98 ILE B N 1
ATOM 2149 C CA . ILE B 1 98 ? 17.438 -12.5 -10.75 1 98 98 ILE B CA 1
ATOM 2150 C C . ILE B 1 98 ? 16.719 -13.734 -10.188 1 98 98 ILE B C 1
ATOM 2152 O O . ILE B 1 98 ? 17.375 -14.664 -9.703 1 98 98 ILE B O 1
ATOM 2156 N N . LEU B 1 99 ? 15.406 -13.75 -10.312 1 98.25 99 LEU B N 1
ATOM 2157 C CA . LEU B 1 99 ? 14.617 -14.867 -9.805 1 98.25 99 LEU B CA 1
ATOM 2158 C C . LEU B 1 99 ? 14.969 -16.156 -10.539 1 98.25 99 LEU B C 1
ATOM 2160 O O . LEU B 1 99 ? 14.938 -17.234 -9.953 1 98.25 99 LEU B O 1
ATOM 2164 N N . GLU B 1 100 ? 15.258 -16.016 -11.805 1 98.38 100 GLU B N 1
ATOM 2165 C CA . GLU B 1 100 ? 15.688 -17.172 -12.578 1 98.38 100 GLU B CA 1
ATOM 2166 C C . GLU B 1 100 ? 17.031 -17.703 -12.086 1 98.38 100 GLU B C 1
ATOM 2168 O O . GLU B 1 100 ? 17.219 -18.906 -11.914 1 98.38 100 GLU B O 1
ATOM 2173 N N . ARG B 1 101 ? 17.953 -16.828 -11.867 1 97.88 101 ARG B N 1
ATOM 2174 C CA . ARG B 1 101 ? 19.266 -17.203 -11.359 1 97.88 101 ARG B CA 1
ATOM 2175 C C . ARG B 1 101 ? 19.156 -17.859 -9.992 1 97.88 101 ARG B C 1
ATOM 2177 O O . ARG B 1 101 ? 19.922 -18.781 -9.68 1 97.88 101 ARG B O 1
ATOM 2184 N N . LEU B 1 102 ? 18.172 -17.5 -9.219 1 97.56 102 LEU B N 1
ATOM 2185 C CA . LEU B 1 102 ? 17.938 -18.062 -7.891 1 97.56 102 LEU B CA 1
ATOM 2186 C C . LEU B 1 102 ? 17.188 -19.391 -7.984 1 97.56 102 LEU B C 1
ATOM 2188 O O . LEU B 1 102 ? 16.938 -20.047 -6.969 1 97.56 102 LEU B O 1
ATOM 2192 N N . GLY B 1 103 ? 16.812 -19.766 -9.203 1 97.88 103 GLY B N 1
ATOM 2193 C CA . GLY B 1 103 ? 16.172 -21.047 -9.438 1 97.88 103 GLY B CA 1
ATOM 2194 C C . GLY B 1 103 ? 14.688 -21.031 -9.109 1 97.88 103 GLY B C 1
ATOM 2195 O O . GLY B 1 103 ? 14.094 -22.094 -8.859 1 97.88 103 GLY B O 1
ATOM 2196 N N . LEU B 1 104 ? 14.031 -19.859 -9.148 1 98.19 104 LEU B N 1
ATOM 2197 C CA . LEU B 1 104 ? 12.648 -19.781 -8.703 1 98.19 104 LEU B CA 1
ATOM 2198 C C . LEU B 1 104 ? 11.703 -19.656 -9.891 1 98.19 104 LEU B C 1
ATOM 2200 O O . LEU B 1 104 ? 10.508 -19.938 -9.766 1 98.19 104 LEU B O 1
ATOM 2204 N N . ILE B 1 105 ? 12.203 -19.203 -11.031 1 98.38 105 ILE B N 1
ATOM 2205 C CA . ILE B 1 105 ? 11.328 -19.141 -12.195 1 98.38 105 ILE B CA 1
ATOM 2206 C C . ILE B 1 105 ? 12.07 -19.656 -13.43 1 98.38 105 ILE B C 1
ATOM 2208 O O . ILE B 1 105 ? 13.305 -19.75 -13.422 1 98.38 105 ILE B O 1
ATOM 2212 N N . ASN B 1 106 ? 11.359 -20.078 -14.398 1 98.25 106 ASN B N 1
ATOM 2213 C CA . ASN B 1 106 ? 11.828 -20.406 -15.742 1 98.25 106 ASN B CA 1
ATOM 2214 C C . ASN B 1 106 ? 11.445 -19.312 -16.734 1 98.25 106 ASN B C 1
ATOM 2216 O O . ASN B 1 106 ? 10.336 -18.781 -16.688 1 98.25 106 ASN B O 1
ATOM 2220 N N . ARG B 1 107 ? 12.312 -18.969 -17.547 1 97.31 107 ARG B N 1
ATOM 2221 C CA . ARG B 1 107 ? 12.078 -18.016 -18.625 1 97.31 107 ARG B CA 1
ATOM 2222 C C . ARG B 1 107 ? 12.383 -18.656 -19.984 1 97.31 107 ARG B C 1
ATOM 2224 O O . ARG B 1 107 ? 13.5 -19.109 -20.219 1 97.31 107 ARG B O 1
ATOM 2231 N N . VAL B 1 108 ? 11.406 -18.641 -20.859 1 96.25 108 VAL B N 1
ATOM 2232 C CA . VAL B 1 108 ? 11.57 -19.266 -22.156 1 96.25 108 VAL B CA 1
ATOM 2233 C C . VAL B 1 108 ? 11.016 -18.344 -23.25 1 96.25 108 VAL B C 1
ATOM 2235 O O . VAL B 1 108 ? 10 -17.672 -23.031 1 96.25 108 VAL B O 1
ATOM 2238 N N . SER B 1 109 ? 11.625 -18.328 -24.375 1 94.38 109 SER B N 1
ATOM 2239 C CA . SER B 1 109 ? 11.109 -17.547 -25.484 1 94.38 109 SER B CA 1
ATOM 2240 C C . SER B 1 109 ? 9.844 -18.188 -26.078 1 94.38 109 SER B C 1
ATOM 2242 O O . SER B 1 109 ? 9.758 -19.406 -26.203 1 94.38 109 SER B O 1
ATOM 2244 N N . SER B 1 110 ? 8.859 -17.297 -26.359 1 91.88 110 SER B N 1
ATOM 2245 C CA . SER B 1 110 ? 7.625 -17.781 -26.969 1 91.88 110 SER B CA 1
ATOM 2246 C C . SER B 1 110 ? 7.891 -18.406 -28.344 1 91.88 110 SER B C 1
ATOM 2248 O O . SER B 1 110 ? 8.727 -17.906 -29.094 1 91.88 110 SER B O 1
ATOM 2250 N N . THR B 1 111 ? 7.188 -19.375 -28.625 1 89.06 111 THR B N 1
ATOM 2251 C CA . THR B 1 111 ? 7.316 -20.047 -29.922 1 89.06 111 THR B CA 1
ATOM 2252 C C . THR B 1 111 ? 6.621 -19.25 -31.016 1 89.06 111 THR B C 1
ATOM 2254 O O . THR B 1 111 ? 6.93 -19.391 -32.188 1 89.06 111 THR B O 1
ATOM 2257 N N . THR B 1 112 ? 5.672 -18.438 -30.656 1 90.81 112 THR B N 1
ATOM 2258 C CA . THR B 1 112 ? 4.867 -17.688 -31.625 1 90.81 112 THR B CA 1
ATOM 2259 C C . THR B 1 112 ? 5.453 -16.297 -31.859 1 90.81 112 THR B C 1
ATOM 2261 O O . THR B 1 112 ? 5.266 -15.711 -32.906 1 90.81 112 THR B O 1
ATOM 2264 N N . ASP B 1 113 ? 6.02 -15.703 -30.906 1 89.5 113 ASP B N 1
ATOM 2265 C CA . ASP B 1 113 ? 6.66 -14.391 -30.984 1 89.5 113 ASP B CA 1
ATOM 2266 C C . ASP B 1 113 ? 7.977 -14.383 -30.203 1 89.5 113 ASP B C 1
ATOM 2268 O O . ASP B 1 113 ? 7.98 -14.281 -28.984 1 89.5 113 ASP B O 1
ATOM 2272 N N . ALA B 1 114 ? 9.07 -14.445 -30.906 1 87.62 114 ALA B N 1
ATOM 2273 C CA . ALA B 1 114 ? 10.398 -14.609 -30.328 1 87.62 114 ALA B CA 1
ATOM 2274 C C . ALA B 1 114 ? 10.75 -13.445 -29.406 1 87.62 114 ALA B C 1
ATOM 2276 O O . ALA B 1 114 ? 11.641 -13.547 -28.562 1 87.62 114 ALA B O 1
ATOM 2277 N N . ARG B 1 115 ? 10.039 -12.328 -29.531 1 89.5 115 ARG B N 1
ATOM 2278 C CA . ARG B 1 115 ? 10.312 -11.164 -28.703 1 89.5 115 ARG B CA 1
ATOM 2279 C C . ARG B 1 115 ? 9.648 -11.305 -27.328 1 89.5 115 ARG B C 1
ATOM 2281 O O . ARG B 1 115 ? 9.961 -10.555 -26.406 1 89.5 115 ARG B O 1
ATOM 2288 N N . VAL B 1 116 ? 8.789 -12.234 -27.25 1 93.56 116 VAL B N 1
ATOM 2289 C CA . VAL B 1 116 ? 8.031 -12.398 -26.016 1 93.56 116 VAL B CA 1
ATOM 2290 C C . VAL B 1 116 ? 8.656 -13.5 -25.156 1 93.56 116 VAL B C 1
ATOM 2292 O O . VAL B 1 116 ? 8.922 -14.602 -25.656 1 93.56 116 VAL B O 1
ATOM 2295 N N . VAL B 1 117 ? 8.977 -13.141 -23.984 1 96.44 117 VAL B N 1
ATOM 2296 C CA . VAL B 1 117 ? 9.469 -14.102 -23.016 1 96.44 117 VAL B CA 1
ATOM 2297 C C . VAL B 1 117 ? 8.312 -14.602 -22.141 1 96.44 117 VAL B C 1
ATOM 2299 O O . VAL B 1 117 ? 7.508 -13.797 -21.656 1 96.44 117 VAL B O 1
ATOM 2302 N N . LEU B 1 118 ? 8.219 -15.93 -22 1 97.75 118 LEU B N 1
ATOM 2303 C CA . LEU B 1 118 ? 7.211 -16.547 -21.141 1 97.75 118 LEU B CA 1
ATOM 2304 C C . LEU B 1 118 ? 7.844 -17.078 -19.859 1 97.75 118 LEU B C 1
ATOM 2306 O O . LEU B 1 118 ? 8.844 -17.797 -19.906 1 97.75 118 LEU B O 1
ATOM 2310 N N . MET B 1 119 ? 7.207 -16.703 -18.734 1 98.5 119 MET B N 1
ATOM 2311 C CA . MET B 1 119 ? 7.762 -17.062 -17.438 1 98.5 119 MET B CA 1
ATOM 2312 C C . MET B 1 119 ? 6.84 -18.016 -16.688 1 98.5 119 MET B C 1
ATOM 2314 O O . MET B 1 119 ? 5.617 -17.938 -16.812 1 98.5 119 MET B O 1
ATOM 2318 N N . SER B 1 120 ? 7.426 -18.906 -15.961 1 98.38 120 SER B N 1
ATOM 2319 C CA . SER B 1 120 ? 6.707 -19.828 -15.094 1 98.38 120 SER B CA 1
ATOM 2320 C C . SER B 1 120 ? 7.496 -20.109 -13.812 1 98.38 120 SER B C 1
ATOM 2322 O O . SER B 1 120 ? 8.703 -19.859 -13.758 1 98.38 120 SER B O 1
ATOM 2324 N N . LEU B 1 121 ? 6.785 -20.578 -12.812 1 98.06 121 LEU B N 1
ATOM 2325 C CA . LEU B 1 121 ? 7.484 -21 -11.602 1 98.06 121 LEU B CA 1
ATOM 2326 C C . LEU B 1 121 ? 8.305 -22.266 -11.867 1 98.06 121 LEU B C 1
ATOM 2328 O O . LEU B 1 121 ? 7.855 -23.156 -12.586 1 98.06 121 LEU B O 1
ATOM 2332 N N . SER B 1 122 ? 9.477 -22.281 -11.297 1 98.06 122 SER B N 1
ATOM 2333 C CA . SER B 1 122 ? 10.211 -23.547 -11.297 1 98.06 122 SER B CA 1
ATOM 2334 C C . SER B 1 122 ? 9.508 -24.594 -10.438 1 98.06 122 SER B C 1
ATOM 2336 O O . SER B 1 122 ? 8.609 -24.266 -9.664 1 98.06 122 SER B O 1
ATOM 2338 N N . GLU B 1 123 ? 9.922 -25.875 -10.594 1 96.94 123 GLU B N 1
ATOM 2339 C CA . GLU B 1 123 ? 9.383 -26.953 -9.766 1 96.94 123 GLU B CA 1
ATOM 2340 C C . GLU B 1 123 ? 9.641 -26.688 -8.281 1 96.94 123 GLU B C 1
ATOM 2342 O O . GLU B 1 123 ? 8.773 -26.922 -7.441 1 96.94 123 GLU B O 1
ATOM 2347 N N . THR B 1 124 ? 10.82 -26.188 -8.055 1 95.75 124 THR B N 1
ATOM 2348 C CA . THR B 1 124 ? 11.203 -25.859 -6.688 1 95.75 124 THR B CA 1
ATOM 2349 C C . THR B 1 124 ? 10.297 -24.766 -6.117 1 95.75 124 THR B C 1
ATOM 2351 O O . THR B 1 124 ? 9.781 -24.906 -5 1 95.75 124 THR B O 1
ATOM 2354 N N . ALA B 1 125 ? 10.102 -23.719 -6.805 1 96.5 125 ALA B N 1
ATOM 2355 C CA . ALA B 1 125 ? 9.25 -22.609 -6.355 1 96.5 125 ALA B CA 1
ATOM 2356 C C . ALA B 1 125 ? 7.809 -23.062 -6.164 1 96.5 125 ALA B C 1
ATOM 2358 O O . ALA B 1 125 ? 7.156 -22.688 -5.191 1 96.5 125 ALA B O 1
ATOM 2359 N N . GLN B 1 126 ? 7.355 -23.875 -7.102 1 95.75 126 GLN B N 1
ATOM 2360 C CA . GLN B 1 126 ? 5.992 -24.391 -7.02 1 95.75 126 GLN B CA 1
ATOM 2361 C C . GLN B 1 126 ? 5.789 -25.203 -5.742 1 95.75 126 GLN B C 1
ATOM 2363 O O . GLN B 1 126 ? 4.77 -25.062 -5.066 1 95.75 126 GLN B O 1
ATOM 2368 N N . THR B 1 127 ? 6.695 -26.062 -5.5 1 96.06 127 THR B N 1
ATOM 2369 C CA . THR B 1 127 ? 6.621 -26.906 -4.309 1 96.06 127 THR B CA 1
ATOM 2370 C C . THR B 1 127 ? 6.609 -26.047 -3.047 1 96.06 127 THR B C 1
ATOM 2372 O O . THR B 1 127 ? 5.77 -26.234 -2.168 1 96.06 127 THR B O 1
ATOM 2375 N N . LYS B 1 128 ? 7.539 -25.078 -2.982 1 94.19 128 LYS B N 1
ATOM 2376 C CA . LYS B 1 128 ? 7.625 -24.188 -1.825 1 94.19 128 LYS B CA 1
ATOM 2377 C C . LYS B 1 128 ? 6.34 -23.391 -1.658 1 94.19 128 LYS B C 1
ATOM 2379 O O . LYS B 1 128 ? 5.848 -23.219 -0.541 1 94.19 128 LYS B O 1
ATOM 2384 N N . MET B 1 129 ? 5.848 -22.922 -2.734 1 92.44 129 MET B N 1
ATOM 2385 C CA . MET B 1 129 ? 4.621 -22.141 -2.701 1 92.44 129 MET B CA 1
ATOM 2386 C C . MET B 1 129 ? 3.439 -22.984 -2.242 1 92.44 129 MET B C 1
ATOM 2388 O O . MET B 1 129 ? 2.586 -22.516 -1.489 1 92.44 129 MET B O 1
ATOM 2392 N N . THR B 1 130 ? 3.355 -24.172 -2.742 1 92.44 130 THR B N 1
ATOM 2393 C CA . THR B 1 130 ? 2.283 -25.094 -2.352 1 92.44 130 THR B CA 1
ATOM 2394 C C . THR B 1 130 ? 2.338 -25.375 -0.855 1 92.44 130 THR B C 1
ATOM 2396 O O . THR B 1 130 ? 1.3 -25.453 -0.194 1 92.44 130 THR B O 1
ATOM 2399 N N . GLU B 1 131 ? 3.529 -25.5 -0.338 1 92.31 131 GLU B N 1
ATOM 2400 C CA . GLU B 1 131 ? 3.717 -25.75 1.087 1 92.31 131 GLU B CA 1
ATOM 2401 C C . GLU B 1 131 ? 3.266 -24.562 1.924 1 92.31 131 GLU B C 1
ATOM 2403 O O . GLU B 1 131 ? 2.797 -24.719 3.051 1 92.31 131 GLU B O 1
ATOM 2408 N N . LEU B 1 132 ? 3.352 -23.391 1.333 1 90.25 132 LEU B N 1
ATOM 2409 C CA . LEU B 1 132 ? 3.029 -22.156 2.055 1 90.25 132 LEU B CA 1
ATOM 2410 C C . LEU B 1 132 ? 1.55 -21.812 1.912 1 90.25 132 LEU B C 1
ATOM 2412 O O . LEU B 1 132 ? 1.018 -21.016 2.682 1 90.25 132 LEU B O 1
ATOM 2416 N N . LYS B 1 133 ? 0.884 -22.406 0.974 1 88.38 133 LYS B N 1
ATOM 2417 C CA . LYS B 1 133 ? -0.47 -22.062 0.559 1 88.38 133 LYS B CA 1
ATOM 2418 C C . LYS B 1 133 ? -1.442 -22.141 1.732 1 88.38 133 LYS B C 1
ATOM 2420 O O . LYS B 1 133 ? -2.242 -21.219 1.945 1 88.38 133 LYS B O 1
ATOM 2425 N N . PRO B 1 134 ? -1.341 -23.219 2.584 1 89.38 134 PRO B N 1
ATOM 2426 C CA . PRO B 1 134 ? -2.285 -23.281 3.703 1 89.38 134 PRO B CA 1
ATOM 2427 C C . PRO B 1 134 ? -2.119 -22.125 4.684 1 89.38 134 PRO B C 1
ATOM 2429 O O . PRO B 1 134 ? -3.104 -21.656 5.254 1 89.38 134 PRO B O 1
ATOM 2432 N N . ARG B 1 135 ? -0.917 -21.672 4.852 1 87.75 135 ARG B N 1
ATOM 2433 C CA . ARG B 1 135 ? -0.666 -20.547 5.754 1 87.75 135 ARG B CA 1
ATOM 2434 C C . ARG B 1 135 ? -1.26 -19.25 5.207 1 87.75 135 ARG B C 1
ATOM 2436 O O . ARG B 1 135 ? -1.87 -18.484 5.949 1 87.75 135 ARG B O 1
ATOM 2443 N N . TRP B 1 136 ? -1.123 -19.078 3.967 1 85.31 136 TRP B N 1
ATOM 2444 C CA . TRP B 1 136 ? -1.663 -17.891 3.303 1 85.31 136 TRP B CA 1
ATOM 2445 C C . TRP B 1 136 ? -3.188 -17.891 3.348 1 85.31 136 TRP B C 1
ATOM 2447 O O . TRP B 1 136 ? -3.807 -16.859 3.602 1 85.31 136 TRP B O 1
ATOM 2457 N N . GLU B 1 137 ? -3.754 -19.031 3.076 1 87.44 137 GLU B N 1
ATOM 2458 C CA . GLU B 1 137 ? -5.207 -19.156 3.082 1 87.44 137 GLU B CA 1
ATOM 2459 C C . GLU B 1 137 ? -5.777 -18.906 4.477 1 87.44 137 GLU B C 1
ATOM 2461 O O . GLU B 1 137 ? -6.812 -18.266 4.625 1 87.44 137 GLU B O 1
ATOM 2466 N N . ALA B 1 138 ? -5.078 -19.422 5.477 1 89.44 138 ALA B N 1
ATOM 2467 C CA . ALA B 1 138 ? -5.508 -19.203 6.855 1 89.44 138 ALA B CA 1
ATOM 2468 C C . ALA B 1 138 ? -5.445 -17.719 7.219 1 89.44 138 ALA B C 1
ATOM 2470 O O . ALA B 1 138 ? -6.324 -17.203 7.914 1 89.44 138 ALA B O 1
ATOM 2471 N N . LEU B 1 139 ? -4.438 -17.078 6.754 1 90.12 139 LEU B N 1
ATOM 2472 C CA . LEU B 1 139 ? -4.266 -15.648 7.02 1 90.12 139 LEU B CA 1
ATOM 2473 C C . LEU B 1 139 ? -5.375 -14.836 6.355 1 90.12 139 LEU B C 1
ATOM 2475 O O . LEU B 1 139 ? -5.941 -13.938 6.977 1 90.12 139 LEU B O 1
ATOM 2479 N N . HIS B 1 140 ? -5.672 -15.156 5.102 1 88.56 140 HIS B N 1
ATOM 2480 C CA . HIS B 1 140 ? -6.75 -14.469 4.395 1 88.56 140 HIS B CA 1
ATOM 2481 C C . HIS B 1 140 ? -8.086 -14.688 5.098 1 88.56 140 HIS B C 1
ATOM 2483 O O . HIS B 1 140 ? -8.883 -13.75 5.23 1 88.56 140 HIS B O 1
ATOM 2489 N N . GLU B 1 141 ? -8.297 -15.898 5.535 1 89.31 141 GLU B N 1
ATOM 2490 C CA . GLU B 1 141 ? -9.523 -16.188 6.262 1 89.31 141 GLU B CA 1
ATOM 2491 C C . GLU B 1 141 ? -9.641 -15.344 7.523 1 89.31 141 GLU B C 1
ATOM 2493 O O . GLU B 1 141 ? -10.719 -14.844 7.844 1 89.31 141 GLU B O 1
ATOM 2498 N N . TYR B 1 142 ? -8.523 -15.211 8.172 1 92.88 142 TYR B N 1
ATOM 2499 C CA . TYR B 1 142 ? -8.523 -14.398 9.375 1 92.88 142 TYR B CA 1
ATOM 2500 C C . TYR B 1 142 ? -8.789 -12.93 9.047 1 92.88 142 TYR B C 1
ATOM 2502 O O . TYR B 1 142 ? -9.625 -12.289 9.68 1 92.88 142 TYR B O 1
ATOM 2510 N N . ILE B 1 143 ? -8.148 -12.383 8.039 1 93.25 143 ILE B N 1
ATOM 2511 C CA . ILE B 1 143 ? -8.227 -10.977 7.664 1 93.25 143 ILE B CA 1
ATOM 2512 C C . ILE B 1 143 ? -9.656 -10.633 7.254 1 93.25 143 ILE B C 1
ATOM 2514 O O . ILE B 1 143 ? -10.172 -9.562 7.598 1 93.25 143 ILE B O 1
ATOM 2518 N N . PHE B 1 144 ? -10.32 -11.57 6.578 1 92.69 144 PHE B N 1
ATOM 2519 C CA . PHE B 1 144 ? -11.625 -11.266 6 1 92.69 144 PHE B CA 1
ATOM 2520 C C . PHE B 1 144 ? -12.742 -11.945 6.789 1 92.69 144 PHE B C 1
ATOM 2522 O O . PHE B 1 144 ? -13.867 -12.062 6.305 1 92.69 144 PHE B O 1
ATOM 2529 N N . ARG B 1 145 ? -12.469 -12.359 7.961 1 90.81 145 ARG B N 1
ATOM 2530 C CA . ARG B 1 145 ? -13.375 -13.195 8.75 1 90.81 145 ARG B CA 1
ATOM 2531 C C . ARG B 1 145 ? -14.68 -12.469 9.039 1 90.81 145 ARG B C 1
ATOM 2533 O O . ARG B 1 145 ? -15.734 -13.102 9.172 1 90.81 145 ARG B O 1
ATOM 2540 N N . ASP B 1 146 ? -14.648 -11.195 9.055 1 89.88 146 ASP B N 1
ATOM 2541 C CA . ASP B 1 146 ? -15.836 -10.438 9.422 1 89.88 146 ASP B CA 1
ATOM 2542 C C . ASP B 1 146 ? -16.672 -10.086 8.188 1 89.88 146 ASP B C 1
ATOM 2544 O O . ASP B 1 146 ? -17.672 -9.375 8.297 1 89.88 146 ASP B O 1
ATOM 2548 N N . PHE B 1 147 ? -16.266 -10.555 7.086 1 90.12 147 PHE B N 1
ATOM 2549 C CA . PHE B 1 147 ? -16.969 -10.281 5.84 1 90.12 147 PHE B CA 1
ATOM 2550 C C . PHE B 1 147 ? -17.609 -11.547 5.293 1 90.12 147 PHE B C 1
ATOM 2552 O O . PHE B 1 147 ? -16.938 -12.57 5.121 1 90.12 147 PHE B O 1
ATOM 2559 N N . ASP B 1 148 ? -18.906 -11.469 5.102 1 87.94 148 ASP B N 1
ATOM 2560 C CA . ASP B 1 148 ? -19.516 -12.523 4.309 1 87.94 148 ASP B CA 1
ATOM 2561 C C . ASP B 1 148 ? -19.344 -12.266 2.812 1 87.94 148 ASP B C 1
ATOM 2563 O O . ASP B 1 148 ? -18.734 -11.266 2.418 1 87.94 148 ASP B O 1
ATOM 2567 N N . ALA B 1 149 ? -19.844 -13.141 2.027 1 85.5 149 ALA B N 1
ATOM 2568 C CA . ALA B 1 149 ? -19.625 -13.062 0.586 1 85.5 149 ALA B CA 1
ATOM 2569 C C . ALA B 1 149 ? -20.172 -11.758 0.019 1 85.5 149 ALA B C 1
ATOM 2571 O O . ALA B 1 149 ? -19.531 -11.117 -0.827 1 85.5 149 ALA B O 1
ATOM 2572 N N . GLU B 1 150 ? -21.266 -11.344 0.518 1 89.94 150 GLU B N 1
ATOM 2573 C CA . GLU B 1 150 ? -21.891 -10.109 0.031 1 89.94 150 GLU B CA 1
ATOM 2574 C C . GLU B 1 150 ? -21.062 -8.891 0.418 1 89.94 150 GLU B C 1
ATOM 2576 O O . GLU B 1 150 ? -20.828 -8.008 -0.41 1 89.94 150 GLU B O 1
ATOM 2581 N N . ALA B 1 151 ? -20.656 -8.875 1.608 1 88.69 151 ALA B N 1
ATOM 2582 C CA . ALA B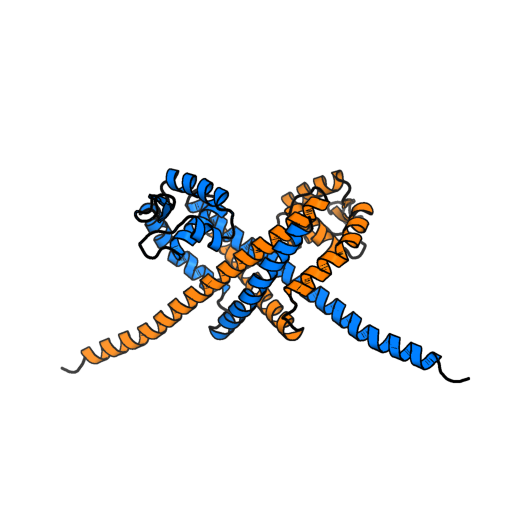 1 151 ? -19.844 -7.766 2.09 1 88.69 151 ALA B CA 1
ATOM 2583 C C . ALA B 1 151 ? -18.516 -7.699 1.346 1 88.69 151 ALA B C 1
ATOM 2585 O O . ALA B 1 151 ? -18.031 -6.609 1.018 1 88.69 151 ALA B O 1
ATOM 2586 N N . LEU B 1 152 ? -17.984 -8.828 1.061 1 89.25 152 LEU B N 1
ATOM 2587 C CA . LEU B 1 152 ? -16.703 -8.875 0.358 1 89.25 152 LEU B CA 1
ATOM 2588 C C . LEU B 1 152 ? -16.859 -8.406 -1.085 1 89.25 152 LEU B C 1
ATOM 2590 O O . LEU B 1 152 ? -15.992 -7.715 -1.617 1 89.25 152 LEU B O 1
ATOM 2594 N N . HIS B 1 153 ? -17.953 -8.773 -1.661 1 91.38 153 HIS B N 1
ATOM 2595 C CA . HIS B 1 153 ? -18.219 -8.305 -3.016 1 91.38 153 HIS B CA 1
ATOM 2596 C C . HIS B 1 153 ? -18.391 -6.789 -3.053 1 91.38 153 HIS B C 1
ATOM 2598 O O . HIS B 1 153 ? -17.922 -6.133 -3.99 1 91.38 153 HIS B O 1
ATOM 2604 N N . ASP B 1 154 ? -19 -6.281 -2.053 1 91 154 ASP B N 1
ATOM 2605 C CA . ASP B 1 154 ? -19.188 -4.836 -1.961 1 91 154 ASP B CA 1
ATOM 2606 C C . ASP B 1 154 ? -17.844 -4.125 -1.814 1 91 154 ASP B C 1
ATOM 2608 O O . ASP B 1 154 ? -17.594 -3.115 -2.48 1 91 154 ASP B O 1
ATOM 2612 N N . VAL B 1 155 ? -17.047 -4.68 -1.006 1 90 155 VAL B N 1
ATOM 2613 C CA . VAL B 1 155 ? -15.711 -4.117 -0.815 1 90 155 VAL B CA 1
ATOM 2614 C C . VAL B 1 155 ? -14.93 -4.18 -2.127 1 90 155 VAL B C 1
ATOM 2616 O O . VAL B 1 155 ? -14.312 -3.197 -2.533 1 90 155 VAL B O 1
ATOM 2619 N N . LYS B 1 156 ? -15 -5.273 -2.742 1 92.62 156 LYS B N 1
ATOM 2620 C CA . LYS B 1 156 ? -14.305 -5.461 -4.012 1 92.62 156 LYS B CA 1
ATOM 2621 C C . LYS B 1 156 ? -14.758 -4.434 -5.043 1 92.62 156 LYS B C 1
ATOM 2623 O O . LYS B 1 156 ? -13.93 -3.846 -5.746 1 92.62 156 LYS B O 1
ATOM 2628 N N . ALA B 1 157 ? -16.016 -4.172 -5.125 1 92.69 157 ALA B N 1
ATOM 2629 C CA . ALA B 1 157 ? -16.562 -3.23 -6.098 1 92.69 157 ALA B CA 1
ATOM 2630 C C . ALA B 1 157 ? -16.078 -1.81 -5.816 1 92.69 157 ALA B C 1
ATOM 2632 O O . ALA B 1 157 ? -15.719 -1.073 -6.738 1 92.69 157 ALA B O 1
ATOM 2633 N N . LYS B 1 158 ? -16.094 -1.442 -4.645 1 91.81 158 LYS B N 1
ATOM 2634 C CA . LYS B 1 158 ? -15.641 -0.108 -4.254 1 91.81 158 LYS B CA 1
ATOM 2635 C C . LYS B 1 158 ? -14.141 0.057 -4.469 1 91.81 158 LYS B C 1
ATOM 2637 O O . LYS B 1 158 ? -13.688 1.111 -4.914 1 91.81 158 LYS B O 1
ATOM 2642 N N . LEU B 1 159 ? -13.422 -1.006 -4.168 1 92.38 159 LEU B N 1
ATOM 2643 C CA . LEU B 1 159 ? -11.977 -0.965 -4.387 1 92.38 159 LEU B CA 1
ATOM 2644 C C . LEU B 1 159 ? -11.656 -0.885 -5.875 1 92.38 159 LEU B C 1
ATOM 2646 O O . LEU B 1 159 ? -10.695 -0.229 -6.273 1 92.38 159 LEU B O 1
ATOM 2650 N N . ASP B 1 160 ? -12.453 -1.546 -6.629 1 92 160 ASP B N 1
ATOM 2651 C CA . ASP B 1 160 ? -12.266 -1.474 -8.078 1 92 160 ASP B CA 1
ATOM 2652 C C . ASP B 1 160 ? -12.438 -0.042 -8.578 1 92 160 ASP B C 1
ATOM 2654 O O . ASP B 1 160 ? -11.672 0.414 -9.43 1 92 160 ASP B O 1
ATOM 2658 N N . MET B 1 161 ? -13.398 0.636 -8.055 1 92.12 161 MET B N 1
ATOM 2659 C CA . MET B 1 161 ? -13.617 2.033 -8.414 1 92.12 161 MET B CA 1
ATOM 2660 C C . MET B 1 161 ? -12.438 2.896 -7.984 1 92.12 161 MET B C 1
ATOM 2662 O O . MET B 1 161 ? -11.953 3.719 -8.758 1 92.12 161 MET B O 1
ATOM 2666 N N . LEU B 1 162 ? -11.984 2.697 -6.824 1 92.88 162 LEU B N 1
ATOM 2667 C CA . LEU B 1 162 ? -10.852 3.467 -6.312 1 92.88 162 LEU B CA 1
ATOM 2668 C C . LEU B 1 162 ? -9.594 3.174 -7.113 1 92.88 162 LEU B C 1
ATOM 2670 O O . LEU B 1 162 ? -8.789 4.074 -7.363 1 92.88 162 LEU B O 1
ATOM 2674 N N . LYS B 1 163 ? -9.438 1.932 -7.457 1 92.81 163 LYS B N 1
ATOM 2675 C CA . LYS B 1 163 ? -8.289 1.529 -8.258 1 92.81 163 LYS B CA 1
ATOM 2676 C C . LYS B 1 163 ? -8.258 2.283 -9.586 1 92.81 163 LYS B C 1
ATOM 2678 O O . LYS B 1 163 ? -7.215 2.816 -9.977 1 92.81 163 LYS B O 1
ATOM 2683 N N . ARG B 1 164 ? -9.344 2.369 -10.234 1 92.56 164 ARG B N 1
ATOM 2684 C CA . ARG B 1 164 ? -9.438 3.084 -11.5 1 92.56 164 ARG B CA 1
ATOM 2685 C C . ARG B 1 164 ? -9.164 4.574 -11.312 1 92.56 164 ARG B C 1
ATOM 2687 O O . ARG B 1 164 ? -8.406 5.172 -12.078 1 92.56 164 ARG B O 1
ATOM 2694 N N . ARG B 1 165 ? -9.734 5.141 -10.312 1 93.19 165 ARG B N 1
ATOM 2695 C CA . ARG B 1 165 ? -9.594 6.574 -10.07 1 93.19 165 ARG B CA 1
ATOM 2696 C C . ARG B 1 165 ? -8.164 6.926 -9.672 1 93.19 165 ARG B C 1
ATOM 2698 O O . ARG B 1 165 ? -7.625 7.938 -10.125 1 93.19 165 ARG B O 1
ATOM 2705 N N . THR B 1 166 ? -7.613 6.082 -8.836 1 93.25 166 THR B N 1
ATOM 2706 C CA . THR B 1 166 ? -6.254 6.375 -8.398 1 93.25 166 THR B CA 1
ATOM 2707 C C . THR B 1 166 ? -5.27 6.234 -9.555 1 93.25 166 THR B C 1
ATOM 2709 O O . THR B 1 166 ? -4.277 6.961 -9.633 1 93.25 166 THR B O 1
ATOM 2712 N N . LYS B 1 167 ? -5.523 5.309 -10.414 1 90.5 167 LYS B N 1
ATOM 2713 C CA . LYS B 1 167 ? -4.68 5.156 -11.594 1 90.5 167 LYS B CA 1
ATOM 2714 C C . LYS B 1 167 ? -4.711 6.41 -12.461 1 90.5 167 LYS B C 1
ATOM 2716 O O . LYS B 1 167 ? -3.664 6.918 -12.875 1 90.5 167 LYS B O 1
ATOM 2721 N N . VAL B 1 168 ? -5.887 6.945 -12.703 1 91.38 168 VAL B N 1
ATOM 2722 C CA . VAL B 1 168 ? -6.047 8.148 -13.516 1 91.38 168 VAL B CA 1
ATOM 2723 C C . VAL B 1 168 ? -5.438 9.344 -12.789 1 91.38 168 VAL B C 1
ATOM 2725 O O . VAL B 1 168 ? -4.777 10.188 -13.406 1 91.38 168 VAL B O 1
ATOM 2728 N N . ALA B 1 169 ? -5.695 9.383 -11.492 1 90.38 169 ALA B N 1
ATOM 2729 C CA . ALA B 1 169 ? -5.16 10.477 -10.688 1 90.38 169 ALA B CA 1
ATOM 2730 C C . ALA B 1 169 ? -3.637 10.508 -10.75 1 90.38 169 ALA B C 1
ATOM 2732 O O . ALA B 1 169 ? -3.035 11.586 -10.844 1 90.38 169 ALA B O 1
ATOM 2733 N N . MET B 1 170 ? -3.035 9.367 -10.625 1 86.81 170 MET B N 1
ATOM 2734 C CA . MET B 1 170 ? -1.576 9.297 -10.664 1 86.81 170 MET B CA 1
ATOM 2735 C C . MET B 1 170 ? -1.041 9.773 -12.008 1 86.81 170 MET B C 1
ATOM 2737 O O . MET B 1 170 ? -0.012 10.445 -12.07 1 86.81 170 MET B O 1
ATOM 2741 N N . GLN B 1 171 ? -1.719 9.484 -13.055 1 85.12 171 GLN B N 1
ATOM 2742 C CA . GLN B 1 171 ? -1.317 9.945 -14.383 1 85.12 171 GLN B CA 1
ATOM 2743 C C . GLN B 1 171 ? -1.379 11.461 -14.484 1 85.12 171 GLN B C 1
ATOM 2745 O O . GLN B 1 171 ? -0.51 12.086 -15.102 1 85.12 171 GLN B O 1
ATOM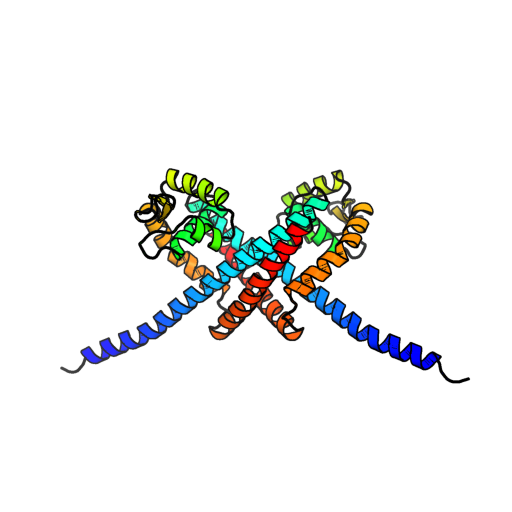 2750 N N . ARG B 1 172 ? -2.354 12.016 -13.852 1 85.25 172 ARG B N 1
ATOM 2751 C CA . ARG B 1 172 ? -2.498 13.469 -13.836 1 85.25 172 ARG B CA 1
ATOM 2752 C C . ARG B 1 172 ? -1.356 14.125 -13.07 1 85.25 172 ARG B C 1
ATOM 2754 O O . ARG B 1 172 ? -0.833 15.156 -13.492 1 85.25 172 ARG B O 1
ATOM 2761 N N . VAL B 1 173 ? -0.997 13.547 -11.945 1 86.44 173 VAL B N 1
ATOM 2762 C CA . VAL B 1 173 ? 0.085 14.07 -11.125 1 86.44 173 VAL B CA 1
ATOM 2763 C C . VAL B 1 173 ? 1.409 13.969 -11.875 1 86.44 173 VAL B C 1
ATOM 2765 O O . VAL B 1 173 ? 2.225 14.891 -11.844 1 86.44 173 VAL B O 1
ATOM 2768 N N . ALA B 1 174 ? 1.598 12.898 -12.516 1 79.94 174 ALA B N 1
ATOM 2769 C CA . ALA B 1 174 ? 2.816 12.688 -13.297 1 79.94 174 ALA B CA 1
ATOM 2770 C C . ALA B 1 174 ? 2.922 13.695 -14.438 1 79.94 174 ALA B C 1
ATOM 2772 O O . ALA B 1 174 ? 4.016 14.156 -14.766 1 79.94 174 ALA B O 1
ATOM 2773 N N . ASP B 1 175 ? 1.808 14.039 -14.977 1 78.88 175 ASP B N 1
ATOM 2774 C CA . ASP B 1 175 ? 1.777 14.984 -16.094 1 78.88 175 ASP B CA 1
ATOM 2775 C C . ASP B 1 175 ? 2.041 16.406 -15.617 1 78.88 175 ASP B C 1
ATOM 2777 O O . ASP B 1 175 ? 2.553 17.234 -16.375 1 78.88 175 ASP B O 1
ATOM 2781 N N . ASP B 1 176 ? 1.625 16.688 -14.43 1 76.69 176 ASP B N 1
ATOM 2782 C CA . ASP B 1 176 ? 1.748 18.047 -13.891 1 76.69 176 ASP B CA 1
ATOM 2783 C C . ASP B 1 176 ? 3.174 18.312 -13.422 1 76.69 176 ASP B C 1
ATOM 2785 O O . ASP B 1 176 ? 3.578 19.469 -13.289 1 76.69 176 ASP B O 1
ATOM 2789 N N . ASN B 1 177 ? 3.939 17.266 -13.062 1 65.25 177 ASN B N 1
ATOM 2790 C CA . ASN B 1 177 ? 5.289 17.469 -12.555 1 65.25 177 ASN B CA 1
ATOM 2791 C C . ASN B 1 177 ? 6.34 17.281 -13.641 1 65.25 177 ASN B C 1
ATOM 2793 O O . ASN B 1 177 ? 6.203 16.406 -14.5 1 65.25 177 ASN B O 1
#